Protein AF-A0A067CMA8-F1 (afdb_monomer)

Structure (mmCIF, N/CA/C/O backbone):
data_AF-A0A067CMA8-F1
#
_entry.id   AF-A0A067CMA8-F1
#
loop_
_atom_site.group_PDB
_atom_site.id
_atom_site.type_symbol
_atom_site.label_atom_id
_atom_site.label_alt_id
_atom_site.label_comp_id
_atom_site.label_asym_id
_atom_site.label_entity_id
_atom_site.label_seq_id
_atom_site.pdbx_PDB_ins_code
_atom_site.Cartn_x
_atom_site.Cartn_y
_atom_site.Cartn_z
_atom_site.occupancy
_atom_site.B_iso_or_equiv
_atom_site.auth_seq_id
_atom_site.auth_comp_id
_atom_site.auth_asym_id
_atom_site.auth_atom_id
_atom_site.pdbx_PDB_model_num
ATOM 1 N N . MET A 1 1 ? 31.610 -24.783 44.474 1.00 33.31 1 MET A N 1
ATOM 2 C CA . MET A 1 1 ? 30.615 -25.292 43.504 1.00 33.31 1 MET A CA 1
ATOM 3 C C . MET A 1 1 ? 29.212 -25.112 44.064 1.00 33.31 1 MET A C 1
ATOM 5 O O . MET A 1 1 ? 28.761 -25.966 44.811 1.00 33.31 1 MET A O 1
ATOM 9 N N . LYS A 1 2 ? 28.547 -23.999 43.745 1.00 30.02 2 LYS A N 1
ATOM 10 C CA . LYS A 1 2 ? 27.086 -23.846 43.832 1.00 30.02 2 LYS A CA 1
ATOM 11 C C . LYS A 1 2 ? 26.690 -22.808 42.786 1.00 30.02 2 LYS A C 1
ATOM 13 O O . LYS A 1 2 ? 26.940 -21.627 42.978 1.00 30.02 2 LYS A O 1
ATOM 18 N N . ALA A 1 3 ? 26.152 -23.274 41.671 1.00 28.27 3 ALA A N 1
ATOM 19 C CA . ALA A 1 3 ? 25.528 -22.443 40.656 1.00 28.27 3 ALA A CA 1
ATOM 20 C C . ALA A 1 3 ? 24.311 -23.218 40.167 1.00 28.27 3 ALA A C 1
ATOM 22 O O . ALA A 1 3 ? 24.458 -24.139 39.375 1.00 28.27 3 ALA A O 1
ATOM 23 N N . PHE A 1 4 ? 23.141 -22.906 40.716 1.00 33.81 4 PHE A N 1
ATOM 24 C CA . PHE A 1 4 ? 21.866 -23.256 40.110 1.00 33.81 4 PHE A CA 1
ATOM 25 C C . PHE A 1 4 ? 20.770 -22.332 40.650 1.00 33.81 4 PHE A C 1
ATOM 27 O O . PHE A 1 4 ? 20.582 -22.227 41.859 1.00 33.81 4 PHE A O 1
ATOM 34 N N . VAL A 1 5 ? 20.048 -21.752 39.686 1.00 30.75 5 VAL A N 1
ATOM 35 C CA . VAL A 1 5 ? 18.722 -21.118 39.755 1.00 30.75 5 VAL A CA 1
ATOM 36 C C . VAL A 1 5 ? 18.643 -19.697 40.326 1.00 30.75 5 VAL A C 1
ATOM 38 O O . VAL A 1 5 ? 18.774 -19.484 41.524 1.00 30.75 5 VAL A O 1
ATOM 41 N N . ILE A 1 6 ? 18.358 -18.748 39.425 1.00 27.31 6 ILE A N 1
ATOM 42 C CA . ILE A 1 6 ? 17.172 -17.856 39.345 1.00 27.31 6 ILE A CA 1
ATOM 43 C C . ILE A 1 6 ? 17.295 -17.176 37.957 1.00 27.31 6 ILE A C 1
ATOM 45 O O . ILE A 1 6 ? 18.345 -16.620 37.654 1.00 27.31 6 ILE A O 1
ATOM 49 N N . LEU A 1 7 ? 16.443 -17.532 36.977 1.00 25.92 7 LEU A N 1
ATOM 50 C CA . LEU A 1 7 ? 15.259 -16.762 36.522 1.00 25.92 7 LEU A CA 1
ATOM 51 C C . LEU A 1 7 ? 15.632 -15.320 36.103 1.00 25.92 7 LEU A C 1
ATOM 53 O O . LEU A 1 7 ? 16.308 -14.627 36.843 1.00 25.92 7 LEU A O 1
ATOM 57 N N . SER A 1 8 ? 15.228 -14.748 34.970 1.00 24.36 8 SER A N 1
ATOM 58 C CA . SER A 1 8 ? 14.012 -14.911 34.166 1.00 24.36 8 SER A CA 1
ATOM 59 C C . SER A 1 8 ? 14.073 -13.897 33.006 1.00 24.36 8 SER A C 1
ATOM 61 O O . SER A 1 8 ? 14.742 -12.878 33.140 1.00 24.36 8 SER A O 1
ATOM 63 N N . ALA A 1 9 ? 13.291 -14.144 31.948 1.00 24.83 9 ALA A N 1
ATOM 64 C CA . ALA A 1 9 ? 12.933 -13.213 30.867 1.00 24.83 9 ALA A CA 1
ATOM 65 C C . ALA A 1 9 ? 14.027 -12.883 29.831 1.00 24.83 9 ALA A C 1
ATOM 67 O O . ALA A 1 9 ? 14.774 -11.936 29.995 1.00 24.83 9 ALA A O 1
ATOM 68 N N . ILE A 1 10 ? 14.068 -13.652 28.738 1.00 27.88 10 ILE A N 1
ATOM 69 C CA . ILE A 1 10 ? 13.800 -13.187 27.359 1.00 27.88 10 ILE A CA 1
ATOM 70 C C . ILE A 1 10 ? 13.309 -14.441 26.615 1.00 27.88 10 ILE A C 1
ATOM 72 O O . ILE A 1 10 ? 14.014 -15.087 25.852 1.00 27.88 10 ILE A O 1
ATOM 76 N N . ALA A 1 11 ? 12.085 -14.856 26.926 1.00 27.75 11 ALA A N 1
ATOM 77 C CA . ALA A 1 11 ? 11.213 -15.381 25.891 1.00 27.75 11 ALA A CA 1
ATOM 78 C C . ALA A 1 11 ? 10.379 -14.165 25.491 1.00 27.75 11 ALA A C 1
ATOM 80 O O . ALA A 1 11 ? 9.291 -13.952 26.020 1.00 27.75 11 ALA A O 1
ATOM 81 N N . ALA A 1 12 ? 10.972 -13.275 24.689 1.00 28.36 12 ALA A N 1
ATOM 82 C CA . ALA A 1 12 ? 10.181 -12.276 23.995 1.00 28.36 12 ALA A CA 1
ATOM 83 C C . ALA A 1 12 ? 9.152 -13.073 23.195 1.00 28.36 12 ALA A C 1
ATOM 85 O O . ALA A 1 12 ? 9.530 -13.946 22.408 1.00 28.36 12 ALA A O 1
ATOM 86 N N . LEU A 1 13 ? 7.871 -12.872 23.509 1.00 27.14 13 LEU A N 1
ATOM 87 C CA . LEU A 1 13 ? 6.783 -13.438 22.733 1.00 27.14 13 LEU A CA 1
ATOM 88 C C . LEU A 1 13 ? 7.078 -13.123 21.269 1.00 27.14 13 LEU A C 1
ATOM 90 O O . LEU A 1 13 ? 7.180 -11.958 20.896 1.00 27.14 13 LEU A O 1
ATOM 94 N N . VAL A 1 14 ? 7.259 -14.169 20.466 1.00 32.38 14 VAL A N 1
ATOM 95 C CA . VAL A 1 14 ? 7.313 -14.057 19.014 1.00 32.38 14 VAL A CA 1
ATOM 96 C C . VAL A 1 14 ? 5.919 -13.601 18.601 1.00 32.38 14 VAL A C 1
ATOM 98 O O . VAL A 1 14 ? 5.002 -14.408 18.489 1.00 32.38 14 VAL A O 1
ATOM 101 N N . ALA A 1 15 ? 5.732 -12.289 18.509 1.00 33.88 15 ALA A N 1
ATOM 102 C CA . ALA A 1 15 ? 4.521 -11.688 17.994 1.00 33.88 15 ALA A CA 1
ATOM 103 C C . ALA A 1 15 ? 4.477 -12.017 16.495 1.00 33.88 15 ALA A C 1
ATOM 105 O O . ALA A 1 15 ? 5.186 -11.395 15.701 1.00 33.88 15 ALA A O 1
ATOM 106 N N . SER A 1 16 ? 3.720 -13.055 16.119 1.00 38.22 16 SER A N 1
ATOM 107 C CA . SER A 1 16 ? 3.537 -13.415 14.709 1.00 38.22 16 SER A CA 1
ATOM 108 C C . SER A 1 16 ? 2.932 -12.220 13.978 1.00 38.22 16 SER A C 1
ATOM 110 O O . SER A 1 16 ? 2.130 -11.461 14.532 1.00 38.22 16 SER A O 1
ATOM 112 N N . SER A 1 17 ? 3.408 -11.961 12.773 1.00 45.31 17 SER A N 1
ATOM 113 C CA . SER A 1 17 ? 3.086 -10.734 12.048 1.00 45.31 17 SER A CA 1
ATOM 114 C C . SER A 1 17 ? 3.013 -11.084 10.582 1.00 45.31 17 SER A C 1
ATOM 116 O O . SER A 1 17 ? 4.042 -11.093 9.929 1.00 45.31 17 SER A O 1
ATOM 118 N N . ASP A 1 18 ? 1.822 -11.387 10.085 1.00 44.53 18 ASP A N 1
ATOM 119 C CA . ASP A 1 18 ? 1.591 -11.962 8.765 1.00 44.53 18 ASP A CA 1
ATOM 120 C C . ASP A 1 18 ? 1.595 -10.893 7.645 1.00 44.53 18 ASP A C 1
ATOM 122 O O . ASP A 1 18 ? 0.773 -9.977 7.614 1.00 44.53 18 ASP A O 1
ATOM 126 N N . VAL A 1 19 ? 2.489 -11.009 6.662 1.00 41.72 19 VAL A N 1
ATOM 127 C CA . VAL A 1 19 ? 2.570 -10.118 5.482 1.00 41.72 19 VAL A CA 1
ATOM 128 C C . VAL A 1 19 ? 2.173 -10.844 4.229 1.00 41.72 19 VAL A C 1
ATOM 130 O O . VAL A 1 19 ? 2.943 -11.683 3.806 1.00 41.72 19 VAL A O 1
ATOM 133 N N . VAL A 1 20 ? 1.070 -10.470 3.591 1.00 41.50 20 VAL A N 1
ATOM 134 C CA . VAL A 1 20 ? 0.564 -11.014 2.327 1.00 41.50 20 VAL A CA 1
ATOM 135 C C . VAL A 1 20 ? 1.007 -10.161 1.125 1.00 41.50 20 VAL A C 1
ATOM 137 O O . VAL A 1 20 ? 0.503 -9.061 0.921 1.00 41.50 20 VAL A O 1
ATOM 140 N N . VAL A 1 21 ? 1.900 -10.671 0.273 1.00 44.28 21 VAL A N 1
ATOM 141 C CA . VAL A 1 21 ? 2.299 -10.021 -1.001 1.00 44.28 21 VAL A CA 1
ATOM 142 C C . VAL A 1 21 ? 1.490 -10.591 -2.172 1.00 44.28 21 VAL A C 1
ATOM 144 O O . VAL A 1 21 ? 1.535 -11.800 -2.341 1.00 44.28 21 VAL A O 1
ATOM 147 N N . LYS A 1 22 ? 0.801 -9.757 -2.968 1.00 43.59 22 LYS A N 1
ATOM 148 C CA . LYS A 1 22 ? -0.169 -10.052 -4.051 1.00 43.59 22 LYS A CA 1
ATOM 149 C C . LYS A 1 22 ? 0.254 -9.457 -5.424 1.00 43.59 22 LYS A C 1
ATOM 151 O O . LYS A 1 22 ? 0.579 -8.278 -5.492 1.00 43.59 22 LYS A O 1
ATOM 156 N N . TYR A 1 23 ? 0.194 -10.208 -6.538 1.00 44.78 23 TYR A N 1
ATOM 157 C CA . TYR A 1 23 ? 0.526 -9.726 -7.914 1.00 44.78 23 TYR A CA 1
ATOM 158 C C . TYR A 1 23 ? -0.520 -10.086 -8.974 1.00 44.78 23 TYR A C 1
ATOM 160 O O . TYR A 1 23 ? -1.068 -11.172 -8.914 1.00 44.78 23 TYR A O 1
ATOM 168 N N . SER A 1 24 ? -0.819 -9.240 -9.969 1.00 40.69 24 SER A N 1
ATOM 169 C CA . SER A 1 24 ? -1.991 -9.456 -10.851 1.00 40.69 24 SER A CA 1
ATOM 170 C C . SER A 1 24 ? -1.763 -10.171 -12.196 1.00 40.69 24 SER A C 1
ATOM 172 O O . SER A 1 24 ? -2.755 -10.465 -12.860 1.00 40.69 24 SER A O 1
ATOM 174 N N . ALA A 1 25 ? -0.532 -10.448 -12.647 1.00 42.31 25 ALA A N 1
ATOM 175 C CA . ALA A 1 25 ? -0.312 -10.842 -14.051 1.00 42.31 25 ALA A CA 1
ATOM 176 C C . ALA A 1 25 ? -0.070 -12.356 -14.280 1.00 42.31 25 ALA A C 1
ATOM 178 O O . ALA A 1 25 ? 0.717 -12.963 -13.554 1.00 42.31 25 ALA A O 1
ATOM 179 N N . PRO A 1 26 ? -0.633 -12.954 -15.354 1.00 39.91 26 PRO A N 1
ATOM 180 C CA . PRO A 1 26 ? -0.461 -14.374 -15.700 1.00 39.91 26 PRO A CA 1
ATOM 181 C C . PRO A 1 26 ? 0.943 -14.749 -16.215 1.00 39.91 26 PRO A C 1
ATOM 183 O O . PRO A 1 26 ? 1.275 -15.933 -16.239 1.00 39.91 26 PRO A O 1
ATOM 186 N N . ASN A 1 27 ? 1.760 -13.758 -16.599 1.00 38.41 27 ASN A N 1
ATOM 187 C CA . ASN A 1 27 ? 3.091 -13.940 -17.205 1.00 38.41 27 ASN A CA 1
ATOM 188 C C . ASN A 1 27 ? 4.255 -13.584 -16.262 1.00 38.41 27 ASN A C 1
ATOM 190 O O . ASN A 1 27 ? 5.414 -13.632 -16.670 1.00 38.41 27 ASN A O 1
ATOM 194 N N . LEU A 1 28 ? 3.964 -13.188 -15.020 1.00 40.47 28 LEU A N 1
ATOM 195 C CA . LEU A 1 28 ? 4.982 -13.007 -13.988 1.00 40.47 28 LEU A CA 1
ATOM 196 C C . LEU A 1 28 ? 5.361 -14.383 -13.424 1.00 40.47 28 LEU A C 1
ATOM 198 O O . LEU A 1 28 ? 4.503 -15.256 -13.290 1.00 40.47 28 LEU A O 1
ATOM 202 N N . VAL A 1 29 ? 6.653 -14.585 -13.143 1.00 33.84 29 VAL A N 1
ATOM 203 C CA . VAL A 1 29 ? 7.207 -15.841 -12.615 1.00 33.84 29 VAL A CA 1
ATOM 204 C C . VAL A 1 29 ? 6.333 -16.322 -11.456 1.00 33.84 29 VAL A C 1
ATOM 206 O O . VAL A 1 29 ? 6.256 -15.667 -10.417 1.00 33.84 29 VAL A O 1
ATOM 209 N N . LYS A 1 30 ? 5.654 -17.460 -11.644 1.00 35.12 30 LYS A N 1
ATOM 210 C CA . LYS A 1 30 ? 4.859 -18.111 -10.600 1.00 35.12 30 LYS A CA 1
ATOM 211 C C . LYS A 1 30 ? 5.821 -18.626 -9.532 1.00 35.12 30 LYS A C 1
ATOM 213 O O . LYS A 1 30 ? 6.335 -19.736 -9.636 1.00 35.12 30 LYS A O 1
ATOM 218 N N . GLY A 1 31 ? 6.118 -17.794 -8.539 1.00 35.84 31 GLY A N 1
ATOM 219 C CA . GLY A 1 31 ? 6.809 -18.237 -7.336 1.00 35.84 31 GLY A CA 1
ATOM 220 C C . GLY A 1 31 ? 5.949 -19.276 -6.620 1.00 35.84 31 GLY A C 1
ATOM 221 O O . GLY A 1 31 ? 4.739 -19.094 -6.494 1.00 35.84 31 GLY A O 1
ATOM 222 N N . ALA A 1 32 ? 6.550 -20.375 -6.170 1.00 31.06 32 ALA A N 1
ATOM 223 C CA . ALA A 1 32 ? 5.838 -21.349 -5.353 1.00 31.06 32 ALA A CA 1
ATOM 224 C C . ALA A 1 32 ? 5.444 -20.710 -4.007 1.00 31.06 32 ALA A C 1
ATOM 226 O O . ALA A 1 32 ? 6.286 -20.097 -3.343 1.00 31.06 32 ALA A O 1
ATOM 227 N N . GLU A 1 33 ? 4.174 -20.853 -3.602 1.00 37.25 33 GLU A N 1
ATOM 228 C CA . GLU A 1 33 ? 3.736 -20.528 -2.240 1.00 37.25 33 GLU A CA 1
ATOM 229 C C . GLU A 1 33 ? 4.568 -21.373 -1.259 1.00 37.25 33 GLU A C 1
ATOM 231 O O . GLU A 1 33 ? 4.540 -22.602 -1.292 1.00 37.25 33 GLU A O 1
ATOM 236 N N . GLY A 1 34 ? 5.335 -20.719 -0.387 1.00 36.91 34 GLY A N 1
ATOM 237 C CA . GLY A 1 34 ? 6.126 -21.383 0.643 1.00 36.91 34 GLY A CA 1
ATOM 238 C C . GLY A 1 34 ? 6.056 -20.604 1.948 1.00 36.91 34 GLY A C 1
ATOM 239 O O . GLY A 1 34 ? 6.346 -19.406 1.972 1.00 36.91 34 GLY A O 1
ATOM 240 N N . ARG A 1 35 ? 5.704 -21.288 3.044 1.00 39.09 35 ARG A N 1
ATOM 241 C CA . ARG A 1 35 ? 5.915 -20.787 4.410 1.00 39.09 35 ARG A CA 1
ATOM 242 C C . ARG A 1 35 ? 7.423 -20.739 4.663 1.00 39.09 35 ARG A C 1
ATOM 244 O O . ARG A 1 35 ? 8.014 -21.742 5.049 1.00 39.09 35 ARG A O 1
ATOM 251 N N . SER A 1 36 ? 8.068 -19.604 4.402 1.00 42.59 36 SER A N 1
ATOM 252 C CA . SER A 1 36 ? 9.459 -19.389 4.821 1.00 42.59 36 SER A CA 1
ATOM 253 C C . SER A 1 36 ? 9.465 -18.553 6.097 1.00 42.59 36 SER A C 1
ATOM 255 O O . SER A 1 36 ? 9.170 -17.363 6.036 1.00 42.59 36 SER A O 1
ATOM 257 N N . GLY A 1 37 ? 9.838 -19.143 7.232 1.00 41.22 37 GLY A N 1
ATOM 258 C CA . GLY A 1 37 ? 9.902 -18.453 8.530 1.00 41.22 37 GLY A CA 1
ATOM 259 C C . GLY A 1 37 ? 11.078 -17.478 8.702 1.00 41.22 37 GLY A C 1
ATOM 260 O O . GLY A 1 37 ? 11.543 -17.302 9.821 1.00 41.22 37 GLY A O 1
ATOM 261 N N . LYS A 1 38 ? 11.631 -16.916 7.615 1.00 42.19 38 LYS A N 1
ATOM 262 C CA . LYS A 1 38 ? 12.841 -16.066 7.632 1.00 42.19 38 LYS A CA 1
ATOM 263 C C . LYS A 1 38 ? 12.855 -14.993 6.530 1.00 42.19 38 LYS A C 1
ATOM 265 O O . LYS A 1 38 ? 13.844 -14.862 5.818 1.00 42.19 38 LYS A O 1
ATOM 270 N N . ALA A 1 39 ? 11.761 -14.264 6.320 1.00 42.19 39 ALA A N 1
ATOM 271 C CA . ALA A 1 39 ? 11.762 -13.133 5.387 1.00 42.19 39 ALA A CA 1
ATOM 272 C C . ALA A 1 39 ? 11.664 -11.813 6.164 1.00 42.19 39 ALA A C 1
ATOM 274 O O . ALA A 1 39 ? 10.699 -11.586 6.881 1.00 42.19 39 ALA A O 1
ATOM 275 N N . ASP A 1 40 ? 12.685 -10.970 6.026 1.00 45.53 40 ASP A N 1
ATOM 276 C CA . ASP A 1 40 ? 12.796 -9.655 6.668 1.00 45.53 40 ASP A CA 1
ATOM 277 C C . ASP A 1 40 ? 12.219 -8.560 5.737 1.00 45.53 40 ASP A C 1
ATOM 279 O O . ASP A 1 40 ? 12.372 -8.661 4.511 1.00 45.53 40 ASP A O 1
ATOM 283 N N . VAL A 1 41 ? 11.598 -7.498 6.283 1.00 46.78 41 VAL A N 1
ATOM 284 C CA . VAL A 1 41 ? 11.188 -6.273 5.542 1.00 46.78 41 VAL A CA 1
ATOM 285 C C . VAL A 1 41 ? 12.355 -5.721 4.751 1.00 46.78 41 VAL A C 1
ATOM 287 O O . VAL A 1 41 ? 12.162 -5.234 3.642 1.00 46.78 41 VAL A O 1
ATOM 290 N N . LEU A 1 42 ? 13.574 -5.853 5.275 1.00 47.25 42 LEU A N 1
ATOM 291 C CA . LEU A 1 42 ? 14.800 -5.468 4.585 1.00 47.25 42 LEU A CA 1
ATOM 292 C C . LEU A 1 42 ? 14.969 -6.160 3.225 1.00 47.25 42 LEU A C 1
ATOM 294 O O . LEU A 1 42 ? 15.424 -5.520 2.279 1.00 47.25 42 LEU A O 1
ATOM 298 N N . SER A 1 43 ? 14.546 -7.422 3.082 1.00 48.78 43 SER A N 1
ATOM 299 C CA . SER A 1 43 ? 14.592 -8.119 1.786 1.00 48.78 43 SER A CA 1
ATOM 300 C C . SER A 1 43 ? 13.601 -7.526 0.781 1.00 48.78 43 SER A C 1
ATOM 302 O O . SER A 1 43 ? 13.894 -7.439 -0.407 1.00 48.78 43 SER A O 1
ATOM 304 N N . LEU A 1 44 ? 12.456 -7.044 1.265 1.00 51.62 44 LEU A N 1
ATOM 305 C CA . LEU A 1 44 ? 11.378 -6.472 0.463 1.00 51.62 44 LEU A CA 1
ATOM 306 C C . LEU A 1 44 ? 11.681 -5.015 0.082 1.00 51.62 44 LEU A C 1
ATOM 308 O O . LEU A 1 44 ? 11.450 -4.607 -1.054 1.00 51.62 44 LEU A O 1
ATOM 312 N N . THR A 1 45 ? 12.302 -4.272 1.000 1.00 49.12 45 THR A N 1
ATOM 313 C CA . THR A 1 45 ? 12.901 -2.950 0.787 1.00 49.12 45 THR A CA 1
ATOM 314 C C . THR A 1 45 ? 14.008 -3.005 -0.254 1.00 49.12 45 THR A C 1
ATOM 316 O O . THR A 1 45 ? 13.959 -2.254 -1.226 1.00 49.12 45 THR A O 1
ATOM 319 N N . ARG A 1 46 ? 14.971 -3.926 -0.106 1.00 52.03 46 ARG A N 1
ATOM 320 C CA . ARG A 1 46 ? 16.027 -4.148 -1.102 1.00 52.03 46 ARG A CA 1
ATOM 321 C C . ARG A 1 46 ? 15.418 -4.494 -2.455 1.00 52.03 46 ARG A C 1
ATOM 323 O O . ARG A 1 46 ? 15.787 -3.886 -3.450 1.00 52.03 46 ARG A O 1
ATOM 330 N N . HIS A 1 47 ? 14.425 -5.380 -2.482 1.00 55.50 47 HIS A N 1
ATOM 331 C CA . HIS A 1 47 ? 13.771 -5.776 -3.722 1.00 55.50 47 HIS A CA 1
ATOM 332 C C . HIS A 1 47 ? 13.052 -4.610 -4.418 1.00 55.50 47 HIS A C 1
ATOM 334 O O . HIS A 1 47 ? 13.137 -4.447 -5.637 1.00 55.50 47 HIS A O 1
ATOM 340 N N . ALA A 1 48 ? 12.385 -3.754 -3.645 1.00 52.91 48 ALA A N 1
ATOM 341 C CA . ALA A 1 48 ? 11.731 -2.560 -4.154 1.00 52.91 48 ALA A CA 1
ATOM 342 C C . ALA A 1 48 ? 12.735 -1.497 -4.640 1.00 52.91 48 ALA A C 1
ATOM 344 O O . ALA A 1 48 ? 12.514 -0.878 -5.680 1.00 52.91 48 ALA A O 1
ATOM 345 N N . MET A 1 49 ? 13.864 -1.329 -3.943 1.00 50.19 49 MET A N 1
ATOM 346 C CA . MET A 1 49 ? 14.952 -0.426 -4.340 1.00 50.19 49 MET A CA 1
ATOM 347 C C . MET A 1 49 ? 15.695 -0.913 -5.595 1.00 50.19 49 MET A C 1
ATOM 349 O O . MET A 1 49 ? 15.902 -0.111 -6.507 1.00 50.19 49 MET A O 1
ATOM 353 N N . GLU A 1 50 ? 16.012 -2.211 -5.686 1.00 50.31 50 GLU A N 1
ATOM 354 C CA . GLU A 1 50 ? 16.600 -2.861 -6.871 1.00 50.31 50 GLU A CA 1
ATOM 355 C C . GLU A 1 50 ? 15.686 -2.681 -8.093 1.00 50.31 50 GLU A C 1
ATOM 357 O O . GLU A 1 50 ? 16.122 -2.235 -9.152 1.00 50.31 50 GLU A O 1
ATOM 362 N N . SER A 1 51 ? 14.384 -2.914 -7.920 1.00 45.69 51 SER A N 1
ATOM 363 C CA . SER A 1 51 ? 13.377 -2.750 -8.978 1.00 45.69 51 SER A CA 1
ATOM 364 C C . SER A 1 51 ? 13.142 -1.288 -9.388 1.00 45.69 51 SER A C 1
ATOM 366 O O . SER A 1 51 ? 12.696 -0.981 -10.495 1.00 45.69 51 SER A O 1
ATOM 368 N N . LEU A 1 52 ? 13.416 -0.337 -8.492 1.00 42.78 52 LEU A N 1
ATOM 369 C CA . LEU A 1 52 ? 13.369 1.087 -8.807 1.00 42.78 52 LEU A CA 1
ATOM 370 C C . LEU A 1 52 ? 14.684 1.605 -9.402 1.00 42.78 52 LEU A C 1
ATOM 372 O O . LEU A 1 52 ? 14.700 2.759 -9.836 1.00 42.78 52 LEU A O 1
ATOM 376 N N . ALA A 1 53 ? 15.722 0.769 -9.517 1.00 42.06 53 ALA A N 1
ATOM 377 C CA . ALA A 1 53 ? 17.080 1.161 -9.898 1.00 42.06 53 ALA A CA 1
ATOM 378 C C . ALA A 1 53 ? 17.640 2.292 -9.010 1.00 42.06 53 ALA A C 1
ATOM 380 O O . ALA A 1 53 ? 18.366 3.169 -9.481 1.00 42.06 53 ALA A O 1
ATOM 381 N N . LEU A 1 54 ? 17.258 2.305 -7.729 1.00 40.41 54 LEU A N 1
ATOM 382 C CA . LEU A 1 54 ? 17.812 3.230 -6.744 1.00 40.41 54 LEU A CA 1
ATOM 383 C C . LEU A 1 54 ? 19.172 2.696 -6.266 1.00 40.41 54 LEU A C 1
ATOM 385 O O . LEU A 1 54 ? 19.324 1.480 -6.151 1.00 40.41 54 LEU A O 1
ATOM 389 N N . PRO A 1 55 ? 20.165 3.565 -5.993 1.00 36.81 55 PRO A N 1
ATOM 390 C CA . PRO A 1 55 ? 21.479 3.121 -5.537 1.00 36.81 55 PRO A CA 1
ATOM 391 C C . PRO A 1 55 ? 21.342 2.285 -4.258 1.00 36.81 55 PRO A C 1
ATOM 393 O O . PRO A 1 55 ? 20.747 2.734 -3.276 1.00 36.81 55 PRO A O 1
ATOM 396 N N . GLU A 1 56 ? 21.863 1.055 -4.300 1.00 40.91 56 GLU A N 1
ATOM 397 C CA . GLU A 1 56 ? 21.786 0.090 -3.204 1.00 40.91 56 GLU A CA 1
ATOM 398 C C . GLU A 1 56 ? 22.449 0.657 -1.942 1.00 40.91 56 GLU A C 1
ATOM 400 O O . GLU A 1 56 ? 23.666 0.832 -1.875 1.00 40.91 56 GLU A O 1
ATOM 405 N N . ALA A 1 57 ? 21.655 0.896 -0.900 1.00 38.38 57 ALA A N 1
ATOM 406 C CA . ALA A 1 57 ? 22.193 0.933 0.449 1.00 38.38 57 ALA A CA 1
ATOM 407 C C . ALA A 1 57 ? 22.507 -0.519 0.846 1.00 38.38 57 ALA A C 1
ATOM 409 O O . ALA A 1 57 ? 21.608 -1.349 0.968 1.00 38.38 57 ALA A O 1
ATOM 410 N N . VAL A 1 58 ? 23.797 -0.836 0.969 1.00 36.69 58 VAL A N 1
ATOM 411 C CA . VAL A 1 58 ? 24.328 -2.187 1.197 1.00 36.69 58 VAL A CA 1
ATOM 412 C C . VAL A 1 58 ? 23.810 -2.756 2.523 1.00 36.69 58 VAL A C 1
ATOM 414 O O . VAL A 1 58 ? 24.352 -2.465 3.588 1.00 36.69 58 VAL A O 1
ATOM 417 N N . VAL A 1 59 ? 22.773 -3.592 2.456 1.00 37.00 59 VAL A N 1
ATOM 418 C CA . VAL A 1 59 ? 22.349 -4.468 3.556 1.00 37.00 59 VAL A CA 1
ATOM 419 C C . VAL A 1 59 ? 22.429 -5.920 3.065 1.00 37.00 59 VAL A C 1
ATOM 421 O O . VAL A 1 59 ? 21.839 -6.237 2.024 1.00 37.00 59 VAL A O 1
ATOM 424 N N . PRO A 1 60 ? 23.182 -6.801 3.751 1.00 31.88 60 PRO A N 1
ATOM 425 C CA . PRO A 1 60 ? 23.298 -8.204 3.376 1.00 31.88 60 PRO A CA 1
ATOM 426 C C . PRO A 1 60 ? 22.064 -8.977 3.861 1.00 31.88 60 PRO A C 1
ATOM 428 O O . PRO A 1 60 ? 21.848 -9.107 5.063 1.00 31.88 60 PRO A O 1
ATOM 431 N N . VAL A 1 61 ? 21.261 -9.501 2.932 1.00 41.66 61 VAL A N 1
ATOM 432 C CA . VAL A 1 61 ? 20.151 -10.429 3.218 1.00 41.66 61 VAL A CA 1
ATOM 433 C C . VAL A 1 61 ? 20.152 -11.535 2.159 1.00 41.66 61 VAL A C 1
ATOM 435 O O . VAL A 1 61 ? 20.500 -11.278 1.006 1.00 41.66 61 VAL A O 1
ATOM 438 N N . GLU A 1 62 ? 19.805 -12.767 2.549 1.00 38.00 62 GLU A N 1
ATOM 439 C CA . GLU A 1 62 ? 19.727 -13.926 1.648 1.00 38.00 62 GLU A CA 1
ATOM 440 C C . GLU A 1 62 ? 18.801 -13.642 0.445 1.00 38.00 62 GLU A C 1
ATOM 442 O O . GLU A 1 62 ? 17.687 -13.141 0.629 1.00 38.00 62 GLU A O 1
ATOM 447 N N . PRO A 1 63 ? 19.227 -13.956 -0.793 1.00 34.81 63 PRO A N 1
ATOM 448 C CA . PRO A 1 63 ? 18.443 -13.677 -1.988 1.00 34.81 63 PRO A CA 1
ATOM 449 C C . PRO A 1 63 ? 17.179 -14.545 -2.013 1.00 34.81 63 PRO A C 1
ATOM 451 O O . PRO A 1 63 ? 17.241 -15.772 -2.101 1.00 34.81 63 PRO A O 1
ATOM 454 N N . LEU A 1 64 ? 16.008 -13.907 -1.976 1.00 40.41 64 LEU A N 1
ATOM 455 C CA . LEU A 1 64 ? 14.747 -14.571 -2.298 1.00 40.41 64 LEU A CA 1
ATOM 456 C C . LEU A 1 64 ? 14.796 -15.000 -3.773 1.00 40.41 64 LEU A C 1
ATOM 458 O O . LEU A 1 64 ? 14.956 -14.167 -4.661 1.00 40.41 64 LEU A O 1
ATOM 462 N N . ALA A 1 65 ? 14.627 -16.298 -4.040 1.00 32.06 65 ALA A N 1
ATOM 463 C CA . ALA A 1 65 ? 14.743 -16.925 -5.366 1.00 32.06 65 ALA A CA 1
ATOM 464 C C . ALA A 1 65 ? 13.715 -16.451 -6.425 1.00 32.06 65 ALA A C 1
ATOM 466 O O . ALA A 1 65 ? 13.651 -17.002 -7.520 1.00 32.06 65 ALA A O 1
ATOM 467 N N . VAL A 1 66 ? 12.907 -15.435 -6.119 1.00 36.91 66 VAL A N 1
ATOM 468 C CA . VAL A 1 66 ? 11.924 -14.829 -7.024 1.00 36.91 66 VAL A CA 1
ATOM 469 C C . VAL A 1 66 ? 12.169 -13.319 -7.031 1.00 36.91 66 VAL A C 1
ATOM 471 O O . VAL A 1 66 ? 11.370 -12.541 -6.525 1.00 36.91 66 VAL A O 1
ATOM 474 N N . SER A 1 67 ? 13.335 -12.916 -7.539 1.00 39.81 67 SER A N 1
ATOM 475 C CA . SER A 1 67 ? 13.682 -11.513 -7.764 1.00 39.81 67 SER A CA 1
ATOM 476 C C . SER A 1 67 ? 13.370 -11.155 -9.217 1.00 39.81 67 SER A C 1
ATOM 478 O O . SER A 1 67 ? 14.136 -11.475 -10.124 1.00 39.81 67 SER A O 1
ATOM 480 N N . ALA A 1 68 ? 12.208 -10.549 -9.454 1.00 39.62 68 ALA A N 1
ATOM 481 C CA . ALA A 1 68 ? 11.841 -10.010 -10.757 1.00 39.62 68 ALA A CA 1
ATOM 482 C C . ALA A 1 68 ? 11.329 -8.577 -10.584 1.00 39.62 68 ALA A C 1
ATOM 484 O O . ALA A 1 68 ? 10.238 -8.379 -10.068 1.00 39.62 68 ALA A O 1
ATOM 485 N N . ASP A 1 69 ? 12.156 -7.621 -11.012 1.00 49.31 69 ASP A N 1
ATOM 486 C CA . ASP A 1 69 ? 11.904 -6.208 -11.335 1.00 49.31 69 ASP A CA 1
ATOM 487 C C . ASP A 1 69 ? 10.453 -5.701 -11.143 1.00 49.31 69 ASP A C 1
ATOM 489 O O . ASP A 1 69 ? 9.692 -5.462 -12.088 1.00 49.31 69 ASP A O 1
ATOM 493 N N . LEU A 1 70 ? 10.054 -5.562 -9.878 1.00 52.09 70 LEU A N 1
ATOM 494 C CA . LEU A 1 70 ? 8.672 -5.367 -9.458 1.00 52.09 70 LEU A CA 1
ATOM 495 C C . LEU A 1 70 ? 8.106 -4.058 -10.011 1.00 52.09 70 LEU A C 1
ATOM 497 O O . LEU A 1 70 ? 7.047 -4.029 -10.626 1.00 52.09 70 LEU A O 1
ATOM 501 N N . PHE A 1 71 ? 8.864 -2.977 -9.850 1.00 55.16 71 PHE A N 1
ATOM 502 C CA . PHE A 1 71 ? 8.447 -1.613 -10.163 1.00 55.16 71 PHE A CA 1
ATOM 503 C C . PHE A 1 71 ? 8.635 -1.226 -11.631 1.00 55.16 71 PHE A C 1
ATOM 505 O O . PHE A 1 71 ? 7.966 -0.302 -12.100 1.00 55.16 71 PHE A O 1
ATOM 512 N N . LYS A 1 72 ? 9.503 -1.907 -12.389 1.00 62.53 72 LYS A N 1
ATOM 513 C CA . LYS A 1 72 ? 9.587 -1.683 -13.841 1.00 62.53 72 LYS A CA 1
ATOM 514 C C . LYS A 1 72 ? 8.415 -2.310 -14.584 1.00 62.53 72 LYS A C 1
ATOM 516 O O . LYS A 1 72 ? 8.060 -1.832 -15.660 1.00 62.53 72 LYS A O 1
ATOM 521 N N . HIS A 1 73 ? 7.804 -3.351 -14.019 1.00 68.06 73 HIS A N 1
ATOM 522 C CA . HIS A 1 73 ? 6.713 -4.077 -14.667 1.00 68.06 73 HIS A CA 1
ATOM 523 C C . HIS A 1 73 ? 5.328 -3.795 -14.074 1.00 68.06 73 HIS A C 1
ATOM 525 O O . HIS A 1 73 ? 4.336 -4.013 -14.775 1.00 68.06 73 HIS A O 1
ATOM 531 N N . THR A 1 74 ? 5.221 -3.264 -12.849 1.00 76.06 74 THR A N 1
ATOM 532 C CA . THR A 1 74 ? 3.938 -2.824 -12.278 1.00 76.06 74 THR A CA 1
ATOM 533 C C . THR A 1 74 ? 3.614 -1.376 -12.639 1.00 76.06 74 THR A C 1
ATOM 535 O O . THR A 1 74 ? 4.418 -0.468 -12.429 1.00 76.06 74 THR A O 1
ATOM 538 N N . ALA A 1 75 ? 2.399 -1.151 -13.132 1.00 87.06 75 ALA A N 1
ATOM 539 C CA . ALA A 1 75 ? 1.848 0.181 -13.356 1.00 87.06 75 ALA A CA 1
ATOM 540 C C . ALA A 1 75 ? 1.182 0.747 -12.087 1.00 87.06 75 ALA A C 1
ATOM 542 O O . ALA A 1 75 ? 1.177 1.955 -11.887 1.00 87.06 75 ALA A O 1
ATOM 543 N N . GLY A 1 76 ? 0.669 -0.110 -11.201 1.00 89.31 76 GLY A N 1
ATOM 544 C CA . GLY A 1 76 ? 0.123 0.296 -9.906 1.00 89.31 76 GLY A CA 1
ATOM 545 C C . GLY A 1 76 ? 0.688 -0.558 -8.781 1.00 89.31 76 GLY A C 1
ATOM 546 O O . GLY A 1 76 ? 0.730 -1.781 -8.905 1.00 89.31 76 GLY A O 1
ATOM 547 N N . TYR A 1 77 ? 1.109 0.071 -7.689 1.00 88.69 77 TYR A N 1
ATOM 548 C CA . TYR A 1 77 ? 1.552 -0.609 -6.480 1.00 88.69 77 TYR A CA 1
ATOM 549 C C . TYR A 1 77 ? 0.731 -0.151 -5.278 1.00 88.69 77 TYR A C 1
ATOM 551 O O . TYR A 1 77 ? 0.581 1.044 -5.031 1.00 88.69 77 TYR A O 1
ATOM 559 N N . GLY A 1 78 ? 0.192 -1.113 -4.542 1.00 89.69 78 GLY A N 1
ATOM 560 C CA . GLY A 1 78 ? -0.590 -0.906 -3.336 1.00 89.69 78 GLY A CA 1
ATOM 561 C C . GLY A 1 78 ? 0.141 -1.406 -2.098 1.00 89.69 78 GLY A C 1
ATOM 562 O O . GLY A 1 78 ? 0.753 -2.471 -2.123 1.00 89.69 78 GLY A O 1
ATOM 563 N N . PHE A 1 79 ? 0.022 -0.683 -0.997 1.00 87.38 79 PHE A N 1
ATOM 564 C CA . PHE A 1 79 ? 0.558 -1.069 0.295 1.00 87.38 79 PHE A CA 1
ATOM 565 C C . PHE A 1 79 ? -0.494 -0.789 1.365 1.00 87.38 79 PHE A C 1
ATOM 567 O O . PHE A 1 79 ? -0.922 0.353 1.524 1.00 87.38 79 PHE A O 1
ATOM 574 N N . VAL A 1 80 ? -0.942 -1.818 2.077 1.00 88.56 80 VAL A N 1
ATOM 575 C CA . VAL A 1 80 ? -1.907 -1.672 3.167 1.00 88.56 80 VAL A CA 1
ATOM 576 C C . VAL A 1 80 ? -1.315 -2.240 4.441 1.00 88.56 80 VAL A C 1
ATOM 578 O O . VAL A 1 80 ? -0.939 -3.405 4.468 1.00 88.56 80 VAL A O 1
ATOM 581 N N . VAL A 1 81 ? -1.243 -1.434 5.492 1.00 87.94 81 VAL A N 1
ATOM 582 C CA . VAL A 1 81 ? -0.782 -1.865 6.817 1.00 87.94 81 VAL A CA 1
ATOM 583 C C . VAL A 1 81 ? -1.966 -1.882 7.763 1.00 87.94 81 VAL A C 1
ATOM 585 O O . VAL A 1 81 ? -2.686 -0.894 7.862 1.00 87.94 81 VAL A O 1
ATOM 588 N N . VAL A 1 82 ? -2.171 -2.998 8.450 1.00 87.81 82 VAL A N 1
ATOM 589 C CA . VAL A 1 82 ? -3.218 -3.171 9.455 1.00 87.81 82 VAL A CA 1
ATOM 590 C C . VAL A 1 82 ? -2.552 -3.571 10.762 1.00 87.81 82 VAL A C 1
ATOM 592 O O . VAL A 1 82 ? -1.986 -4.655 10.872 1.00 87.81 82 VAL A O 1
ATOM 595 N N . GLU A 1 83 ? -2.612 -2.694 11.753 1.00 87.00 83 GLU A N 1
ATOM 596 C CA . GLU A 1 83 ? -2.022 -2.901 13.074 1.00 87.00 83 GLU A CA 1
ATOM 597 C C . GLU A 1 83 ? -3.042 -3.439 14.086 1.00 87.00 83 GLU A C 1
ATOM 599 O O . GLU A 1 83 ? -4.219 -3.080 14.071 1.00 87.00 83 GLU A O 1
ATOM 604 N N . GLY A 1 84 ? -2.590 -4.298 15.002 1.00 80.00 84 GLY A N 1
ATOM 605 C CA . GLY A 1 84 ? -3.423 -4.857 16.072 1.00 80.00 84 GLY A CA 1
ATOM 606 C C . GLY A 1 84 ? -4.501 -5.837 15.592 1.00 80.00 84 GLY A C 1
ATOM 607 O O . GLY A 1 84 ? -5.481 -6.062 16.300 1.00 80.00 84 GLY A O 1
ATOM 608 N N . ALA A 1 85 ? -4.360 -6.417 14.395 1.00 75.38 85 ALA A N 1
ATOM 609 C CA . ALA A 1 85 ? -5.369 -7.319 13.832 1.00 75.38 85 ALA A CA 1
ATOM 610 C C . ALA A 1 85 ? -5.384 -8.711 14.506 1.00 75.38 85 ALA A C 1
ATOM 612 O O . ALA A 1 85 ? -6.415 -9.389 14.488 1.00 75.38 85 ALA A O 1
ATOM 613 N N . GLY A 1 86 ? -4.278 -9.102 15.153 1.00 67.81 86 GLY A N 1
ATOM 614 C CA . GLY A 1 86 ? -4.100 -10.404 15.806 1.00 67.81 86 GLY A CA 1
ATOM 615 C C . GLY A 1 86 ? -4.155 -11.596 14.840 1.00 67.81 86 GLY A C 1
ATOM 616 O O . GLY A 1 86 ? -4.313 -11.435 13.629 1.00 67.81 86 GLY A O 1
ATOM 617 N N . GLU A 1 87 ? -4.044 -12.811 15.381 1.00 65.31 87 GLU A N 1
ATOM 618 C CA . GLU A 1 87 ? -4.266 -14.039 14.609 1.00 65.31 87 GLU A CA 1
ATOM 619 C C . GLU A 1 87 ? -5.739 -14.110 14.159 1.00 65.31 87 GLU A C 1
ATOM 621 O O . GLU A 1 87 ? -6.651 -13.889 14.956 1.00 65.31 87 GLU A O 1
ATOM 626 N N . GLY A 1 88 ? -5.985 -14.386 12.873 1.00 63.47 88 GLY A N 1
ATOM 627 C CA . GLY A 1 88 ? -7.343 -14.541 12.325 1.00 63.47 88 GLY A CA 1
ATOM 628 C C . GLY A 1 88 ? -7.806 -13.461 11.343 1.00 63.47 88 GLY A C 1
ATOM 629 O O . GLY A 1 88 ? -8.915 -13.568 10.818 1.00 63.47 88 GLY A O 1
ATOM 630 N N . PHE A 1 89 ? -6.978 -12.461 11.016 1.00 68.38 89 PHE A N 1
ATOM 631 C CA . PHE A 1 89 ? -7.251 -11.586 9.870 1.00 68.38 89 PHE A CA 1
ATOM 632 C C . PHE A 1 89 ? -7.024 -12.346 8.554 1.00 68.38 89 PHE A C 1
ATOM 634 O O . PHE A 1 89 ? -5.965 -12.291 7.931 1.00 68.38 89 PHE A O 1
ATOM 641 N N . ALA A 1 90 ? -8.031 -13.095 8.117 1.00 61.28 90 ALA A N 1
ATOM 642 C CA . ALA A 1 90 ? -8.015 -13.750 6.820 1.00 61.28 90 ALA A CA 1
ATOM 643 C C . ALA A 1 90 ? -8.491 -12.758 5.750 1.00 61.28 90 ALA A C 1
ATOM 645 O O . ALA A 1 90 ? -9.676 -12.693 5.434 1.00 61.28 90 ALA A O 1
ATOM 646 N N . SER A 1 91 ? -7.576 -11.976 5.164 1.00 64.12 91 SER A N 1
ATOM 647 C CA . SER A 1 91 ? -7.906 -11.326 3.889 1.00 64.12 91 SER A CA 1
ATOM 648 C C . SER A 1 91 ? -8.144 -12.449 2.876 1.00 64.12 91 SER A C 1
ATOM 650 O O . SER A 1 91 ? -7.222 -13.244 2.651 1.00 64.12 91 SER A O 1
ATOM 652 N N . GLU A 1 92 ? -9.340 -12.539 2.288 1.00 61.41 92 GLU A N 1
ATOM 653 C CA . GLU A 1 92 ? -9.645 -13.570 1.293 1.00 61.41 92 GLU A CA 1
ATOM 654 C C . GLU A 1 92 ? -8.541 -13.642 0.221 1.00 61.41 92 GLU A C 1
ATOM 656 O O . GLU A 1 92 ? -7.957 -12.628 -0.208 1.00 61.41 92 GLU A O 1
ATOM 661 N N . LYS A 1 93 ? -8.208 -14.876 -0.181 1.00 56.84 93 LYS A N 1
ATOM 662 C CA . LYS A 1 93 ? -7.299 -15.144 -1.297 1.00 56.84 93 LYS A CA 1
ATOM 663 C C . LYS A 1 93 ? -7.981 -14.680 -2.586 1.00 56.84 93 LYS A C 1
ATOM 665 O O . LYS A 1 93 ? -8.714 -15.433 -3.210 1.00 56.84 93 LYS A O 1
ATOM 670 N N . ALA A 1 94 ? -7.785 -13.424 -2.962 1.00 54.34 94 ALA A N 1
ATOM 671 C CA . ALA A 1 94 ? -8.174 -12.942 -4.279 1.00 54.34 94 ALA A CA 1
ATOM 672 C C . ALA A 1 94 ? -7.253 -13.543 -5.358 1.00 54.34 94 ALA A C 1
ATOM 674 O O . ALA A 1 94 ? -6.101 -13.867 -5.065 1.00 54.34 94 ALA A O 1
ATOM 675 N N . ASP A 1 95 ? -7.750 -13.649 -6.598 1.00 52.94 95 ASP A N 1
ATOM 676 C CA . ASP A 1 95 ? -7.030 -14.159 -7.779 1.00 52.94 95 ASP A CA 1
ATOM 677 C C . ASP A 1 95 ? -5.845 -13.258 -8.173 1.00 52.94 95 ASP A C 1
ATOM 679 O O . ASP A 1 95 ? -5.894 -12.493 -9.149 1.00 52.94 95 ASP A O 1
ATOM 683 N N . TYR A 1 96 ? -4.781 -13.338 -7.384 1.00 52.25 96 TYR A N 1
ATOM 684 C CA . TYR A 1 96 ? -3.471 -12.770 -7.640 1.00 52.25 96 TYR A CA 1
ATOM 685 C C . TYR A 1 96 ? -2.485 -13.920 -7.888 1.00 52.25 96 TYR A C 1
ATOM 687 O O . TYR A 1 96 ? -2.507 -14.941 -7.211 1.00 52.25 96 TYR A O 1
ATOM 695 N N . ALA A 1 97 ? -1.607 -13.747 -8.869 1.00 38.12 97 ALA A N 1
ATOM 696 C CA . ALA A 1 97 ? -0.599 -14.691 -9.330 1.00 38.12 97 ALA A CA 1
ATOM 697 C C . ALA A 1 97 ? 0.405 -15.145 -8.253 1.00 38.12 97 ALA A C 1
ATOM 699 O O . ALA A 1 97 ? 1.042 -16.180 -8.427 1.00 38.12 97 ALA A O 1
ATOM 700 N N . PHE A 1 98 ? 0.559 -14.400 -7.157 1.00 42.56 98 PHE A N 1
ATOM 701 C CA . PHE A 1 98 ? 1.407 -14.782 -6.029 1.00 42.56 98 PHE A CA 1
ATOM 702 C C . PHE A 1 98 ? 0.848 -14.153 -4.763 1.00 42.56 98 PHE A C 1
ATOM 704 O O . PHE A 1 98 ? 0.632 -12.953 -4.778 1.00 42.56 98 PHE A O 1
ATOM 711 N N . GLN A 1 99 ? 0.592 -14.960 -3.730 1.00 45.44 99 GLN A N 1
ATOM 712 C CA . GLN A 1 99 ? 0.182 -14.568 -2.382 1.00 45.44 99 GLN A CA 1
ATOM 713 C C . GLN A 1 99 ? 1.163 -15.198 -1.388 1.00 45.44 99 GLN A C 1
ATOM 715 O O . GLN A 1 99 ? 1.170 -16.415 -1.229 1.00 45.44 99 GLN A O 1
ATOM 720 N N . LYS A 1 100 ? 1.990 -14.408 -0.700 1.00 51.38 100 LYS A N 1
ATOM 721 C CA . LYS A 1 100 ? 2.895 -14.943 0.334 1.00 51.38 100 LYS A CA 1
ATOM 722 C C . LYS A 1 100 ? 2.685 -14.229 1.643 1.00 51.38 100 LYS A C 1
ATOM 724 O O . LYS A 1 100 ? 2.897 -13.030 1.624 1.00 51.38 100 LYS A O 1
ATOM 729 N N . THR A 1 101 ? 2.328 -14.976 2.692 1.00 51.81 101 THR A N 1
ATOM 730 C CA . THR A 1 101 ? 2.310 -14.561 4.103 1.00 51.81 101 THR A CA 1
ATOM 731 C C . THR A 1 101 ? 3.722 -14.686 4.709 1.00 51.81 101 THR A C 1
ATOM 733 O O . THR A 1 101 ? 4.342 -15.740 4.548 1.00 51.81 101 THR A O 1
ATOM 736 N N . MET A 1 102 ? 4.263 -13.655 5.364 1.00 50.53 102 MET A N 1
ATOM 737 C CA . MET A 1 102 ? 5.575 -13.680 6.043 1.00 50.53 102 MET A CA 1
ATOM 738 C C . MET A 1 102 ? 5.447 -13.211 7.485 1.00 50.53 102 MET A C 1
ATOM 740 O O . MET A 1 102 ? 4.762 -12.223 7.674 1.00 50.53 102 MET A O 1
ATOM 744 N N . ASP A 1 103 ? 6.154 -13.838 8.426 1.00 52.94 103 ASP A N 1
ATOM 745 C CA . ASP A 1 103 ? 6.283 -13.364 9.809 1.00 52.94 103 ASP A CA 1
ATOM 746 C C . ASP A 1 103 ? 7.315 -12.233 9.922 1.00 52.94 103 ASP A C 1
ATOM 748 O O . ASP A 1 103 ? 8.500 -12.438 9.645 1.00 52.94 103 ASP A O 1
ATOM 752 N N . LEU A 1 104 ? 6.883 -11.050 10.353 1.00 52.47 104 LEU A N 1
ATOM 753 C CA . LEU A 1 104 ? 7.764 -9.915 10.628 1.00 52.47 104 LEU A CA 1
ATOM 754 C C . LEU A 1 104 ? 8.333 -9.971 12.042 1.00 52.47 104 LEU A C 1
ATOM 756 O O . LEU A 1 104 ? 7.595 -10.069 13.019 1.00 52.47 104 LEU A O 1
ATOM 760 N N . GLN A 1 105 ? 9.649 -9.801 12.158 1.00 55.53 105 GLN A N 1
ATOM 761 C CA . GLN A 1 105 ? 10.257 -9.433 13.435 1.00 55.53 105 GLN A CA 1
ATOM 762 C C . GLN A 1 105 ? 10.086 -7.927 13.670 1.00 55.53 105 GLN A C 1
ATOM 764 O O . GLN A 1 105 ? 10.275 -7.136 12.742 1.00 55.53 105 GLN A O 1
ATOM 769 N N . GLU A 1 106 ? 9.758 -7.528 14.902 1.00 49.88 106 GLU A N 1
ATOM 770 C CA . GLU A 1 106 ? 9.440 -6.141 15.289 1.00 49.88 106 GLU A CA 1
ATOM 771 C C . GLU A 1 106 ? 10.467 -5.114 14.773 1.00 49.88 106 GLU A C 1
ATOM 773 O O . GLU A 1 106 ? 10.072 -4.093 14.206 1.00 49.88 106 GLU A O 1
ATOM 778 N N . ALA A 1 107 ? 11.768 -5.428 14.835 1.00 42.47 107 ALA A N 1
ATOM 779 C CA . ALA A 1 107 ? 12.853 -4.554 14.371 1.00 42.47 107 ALA A CA 1
ATOM 780 C C . ALA A 1 107 ? 12.750 -4.154 12.883 1.00 42.47 107 ALA A C 1
ATOM 782 O O . ALA A 1 107 ? 13.157 -3.058 12.493 1.00 42.47 107 ALA A O 1
ATOM 783 N N . SER A 1 108 ? 12.170 -5.018 12.046 1.00 55.66 108 SER A N 1
ATOM 784 C CA . SER A 1 108 ? 12.013 -4.778 10.606 1.00 55.66 108 SER A CA 1
ATOM 785 C C . SER A 1 108 ? 10.865 -3.812 10.287 1.00 55.66 108 SER A C 1
ATOM 787 O O . SER A 1 108 ? 10.912 -3.070 9.304 1.00 55.66 108 SER A O 1
ATOM 789 N N . THR A 1 109 ? 9.847 -3.762 11.153 1.00 59.03 109 THR A N 1
ATOM 790 C CA . THR A 1 109 ? 8.669 -2.914 10.948 1.00 59.03 109 THR A CA 1
ATOM 791 C C . THR A 1 109 ? 9.007 -1.442 11.114 1.00 59.03 109 THR A C 1
ATOM 793 O O . THR A 1 109 ? 8.532 -0.643 10.320 1.00 59.03 109 THR A O 1
ATOM 796 N N . GLY A 1 110 ? 9.921 -1.074 12.022 1.00 61.44 110 GLY A N 1
ATOM 797 C CA . GLY A 1 110 ? 10.361 0.312 12.263 1.00 61.44 110 GLY A CA 1
ATOM 798 C C . GLY A 1 110 ? 10.852 1.072 11.020 1.00 61.44 110 GLY A C 1
ATOM 799 O O . GLY A 1 110 ? 10.817 2.301 10.988 1.00 61.44 110 GLY A O 1
ATOM 800 N N . GLN A 1 111 ? 11.274 0.357 9.976 1.00 67.81 111 GLN A N 1
ATOM 801 C CA . GLN A 1 111 ? 11.811 0.932 8.738 1.00 67.81 111 GLN A CA 1
ATOM 802 C C . GLN A 1 111 ? 10.752 1.194 7.661 1.00 67.81 111 GLN A C 1
ATOM 804 O O . GLN A 1 111 ? 11.036 1.870 6.672 1.00 67.81 111 GLN A O 1
ATOM 809 N N . LEU A 1 112 ? 9.529 0.701 7.846 1.00 73.50 112 LEU A N 1
ATOM 810 C CA . LEU A 1 112 ? 8.426 0.841 6.895 1.00 73.50 112 LEU A CA 1
ATOM 811 C C . LEU A 1 112 ? 8.128 2.283 6.450 1.00 73.50 112 LEU A C 1
ATOM 813 O O . LEU A 1 112 ? 7.934 2.497 5.252 1.00 73.50 112 LEU A O 1
ATOM 817 N N . PRO A 1 113 ? 8.131 3.291 7.343 1.00 80.12 113 PRO A N 1
ATOM 818 C CA . PRO A 1 113 ? 7.839 4.664 6.961 1.00 80.12 113 PRO A CA 1
ATOM 819 C C . PRO A 1 113 ? 8.957 5.200 6.050 1.00 80.12 113 PRO A C 1
ATOM 821 O O . PRO A 1 113 ? 8.698 5.814 5.013 1.00 80.12 113 PRO A O 1
ATOM 824 N N . HIS A 1 114 ? 10.212 4.860 6.370 1.00 75.56 114 HIS A N 1
ATOM 825 C CA . HIS A 1 114 ? 11.363 5.204 5.543 1.00 75.56 114 HIS A CA 1
ATOM 826 C C . HIS A 1 114 ? 11.309 4.523 4.172 1.00 75.56 114 HIS A C 1
ATOM 828 O O . HIS A 1 114 ? 11.524 5.191 3.162 1.00 75.56 114 HIS A O 1
ATOM 834 N N . LEU A 1 115 ? 10.950 3.235 4.123 1.00 74.81 115 LEU A N 1
ATOM 835 C CA . LEU A 1 115 ? 10.731 2.511 2.871 1.00 74.81 115 LEU A CA 1
ATOM 836 C C . LEU A 1 115 ? 9.714 3.246 1.997 1.00 74.81 115 LEU A C 1
ATOM 838 O O . LEU A 1 115 ? 10.024 3.588 0.860 1.00 74.81 115 LEU A O 1
ATOM 842 N N . VAL A 1 116 ? 8.523 3.535 2.524 1.00 82.25 116 VAL A N 1
ATOM 843 C CA . VAL A 1 116 ? 7.474 4.217 1.754 1.00 82.25 116 VAL A CA 1
ATOM 844 C C . VAL A 1 116 ? 7.945 5.583 1.256 1.00 82.25 116 VAL A C 1
ATOM 846 O O . VAL A 1 116 ? 7.670 5.937 0.111 1.00 82.25 116 VAL A O 1
ATOM 849 N N . SER A 1 117 ? 8.712 6.319 2.062 1.00 83.00 117 SER A N 1
ATOM 850 C CA . SER A 1 117 ? 9.301 7.600 1.662 1.00 83.00 117 SER A CA 1
ATOM 851 C C . SER A 1 117 ? 10.277 7.455 0.484 1.00 83.00 117 SER A C 1
ATOM 853 O O . SER A 1 117 ? 10.189 8.198 -0.497 1.00 83.00 117 SER A O 1
ATOM 855 N N . VAL A 1 118 ? 11.147 6.443 0.519 1.00 80.12 118 VAL A N 1
ATOM 856 C CA . VAL A 1 118 ? 12.081 6.128 -0.574 1.00 80.12 118 VAL A CA 1
ATOM 857 C C . VAL A 1 118 ? 11.334 5.694 -1.840 1.00 80.12 118 VAL A C 1
ATOM 859 O O . VAL A 1 118 ? 11.682 6.137 -2.937 1.00 80.12 118 VAL A O 1
ATOM 862 N N . LEU A 1 119 ? 10.276 4.885 -1.712 1.00 81.06 119 LEU A N 1
ATOM 863 C CA . LEU A 1 119 ? 9.437 4.484 -2.847 1.00 81.06 119 LEU A CA 1
ATOM 864 C C . LEU A 1 119 ? 8.726 5.686 -3.469 1.00 81.06 119 LEU A C 1
ATOM 866 O O . LEU A 1 119 ? 8.755 5.851 -4.688 1.00 81.06 119 LEU A O 1
ATOM 870 N N . ALA A 1 120 ? 8.142 6.555 -2.643 1.00 86.62 120 ALA A N 1
ATOM 871 C CA . ALA A 1 120 ? 7.498 7.787 -3.084 1.00 86.62 120 ALA A CA 1
ATOM 872 C C . ALA A 1 120 ? 8.479 8.681 -3.859 1.00 86.62 120 ALA A C 1
ATOM 874 O O . ALA A 1 120 ? 8.170 9.135 -4.965 1.00 86.62 120 ALA A O 1
ATOM 875 N N . GLN A 1 121 ? 9.690 8.866 -3.325 1.00 85.06 121 GLN A N 1
ATOM 876 C CA . GLN A 1 121 ? 10.756 9.612 -3.989 1.00 85.06 121 GLN A CA 1
ATOM 877 C C . GLN A 1 121 ? 11.168 8.966 -5.318 1.00 85.06 121 GLN A C 1
ATOM 879 O O . GLN A 1 121 ? 11.323 9.676 -6.310 1.00 85.06 121 GLN A O 1
ATOM 884 N N . GLY A 1 122 ? 11.327 7.641 -5.368 1.00 80.75 122 GLY A N 1
ATOM 885 C CA . GLY A 1 122 ? 11.685 6.923 -6.592 1.00 80.75 122 GLY A CA 1
ATOM 886 C C . GLY A 1 122 ? 10.614 7.038 -7.679 1.00 80.75 122 GLY A C 1
ATOM 887 O 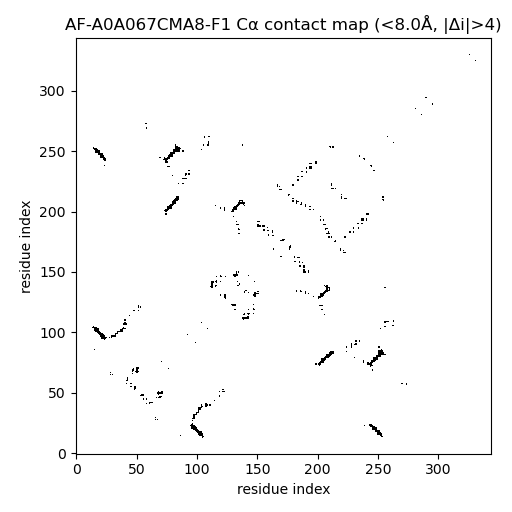O . GLY A 1 122 ? 10.929 7.308 -8.839 1.00 80.75 122 GLY A O 1
ATOM 888 N N . VAL A 1 123 ? 9.340 6.898 -7.305 1.00 85.06 123 VAL A N 1
ATOM 889 C CA . VAL A 1 123 ? 8.199 6.990 -8.228 1.00 85.06 123 VAL A CA 1
ATOM 890 C C . VAL A 1 123 ? 8.045 8.412 -8.774 1.00 85.06 123 VAL A C 1
ATOM 892 O O . VAL A 1 123 ? 7.972 8.582 -9.993 1.00 85.06 123 VAL A O 1
ATOM 895 N N . LYS A 1 124 ? 8.056 9.442 -7.917 1.00 87.88 124 LYS A N 1
ATOM 896 C CA . LYS A 1 124 ? 7.961 10.850 -8.353 1.00 87.88 124 LYS A CA 1
ATOM 897 C C . LYS A 1 124 ? 9.220 11.340 -9.066 1.00 87.88 124 LYS A C 1
ATOM 899 O O . LYS A 1 124 ? 9.117 12.139 -9.993 1.00 87.88 124 LYS A O 1
ATOM 904 N N . GLY A 1 125 ? 10.394 10.857 -8.663 1.00 84.81 125 GLY A N 1
ATOM 905 C CA . GLY A 1 125 ? 11.679 11.225 -9.257 1.00 84.81 125 GLY A CA 1
ATOM 906 C C . GLY A 1 125 ? 11.823 10.767 -10.708 1.00 84.81 125 GLY A C 1
ATOM 907 O O . GLY A 1 125 ? 12.418 11.479 -11.510 1.00 84.81 125 GLY A O 1
ATOM 908 N N . LYS A 1 126 ? 11.233 9.619 -11.071 1.00 82.81 126 LYS A N 1
ATOM 909 C CA . LYS A 1 126 ? 11.214 9.133 -12.462 1.00 82.81 126 LYS A CA 1
ATOM 910 C C . LYS A 1 126 ? 10.268 9.931 -13.355 1.00 82.81 126 LYS A C 1
ATOM 912 O O . LYS A 1 126 ? 10.595 10.201 -14.508 1.00 82.81 126 LYS A O 1
ATOM 917 N N . ASN A 1 127 ? 9.088 10.282 -12.848 1.00 87.06 127 ASN A N 1
ATOM 918 C CA . ASN A 1 127 ? 8.111 11.078 -13.580 1.00 87.06 127 ASN A CA 1
ATOM 919 C C . ASN A 1 127 ? 7.214 11.838 -12.597 1.00 87.06 127 ASN A C 1
ATOM 921 O O . ASN A 1 127 ? 6.452 11.232 -11.847 1.00 87.06 127 ASN A O 1
ATOM 925 N N . ALA A 1 128 ? 7.245 13.171 -12.654 1.00 90.00 128 ALA A N 1
ATOM 926 C CA . ALA A 1 128 ? 6.444 14.026 -11.778 1.00 90.00 128 ALA A CA 1
ATOM 927 C C . ALA A 1 128 ? 4.923 13.818 -11.937 1.00 90.00 128 ALA A C 1
ATOM 929 O O . ALA A 1 128 ? 4.167 14.137 -11.020 1.00 90.00 128 ALA A O 1
ATOM 930 N N . LYS A 1 129 ? 4.474 13.268 -13.078 1.00 92.94 129 LYS A N 1
ATOM 931 C CA . LYS A 1 129 ? 3.066 12.920 -13.337 1.00 92.94 129 LYS A CA 1
ATOM 932 C C . LYS A 1 129 ? 2.619 11.622 -12.662 1.00 92.94 129 LYS A C 1
ATOM 934 O O . LYS A 1 129 ? 1.422 11.353 -12.641 1.00 92.94 129 LYS A O 1
ATOM 939 N N . ASN A 1 130 ? 3.551 10.812 -12.155 1.00 93.06 130 ASN A N 1
ATOM 940 C CA . ASN A 1 130 ? 3.200 9.613 -11.403 1.00 93.06 130 ASN A CA 1
ATOM 941 C C . ASN A 1 130 ? 2.413 9.994 -10.152 1.00 93.06 130 ASN A C 1
ATOM 943 O O . ASN A 1 130 ? 2.656 11.046 -9.562 1.00 93.06 130 ASN A O 1
ATOM 947 N N . VAL A 1 131 ? 1.483 9.136 -9.755 1.00 94.94 131 VAL A N 1
ATOM 948 C CA . VAL A 1 131 ? 0.604 9.372 -8.614 1.00 94.94 131 VAL A CA 1
ATOM 949 C C . VAL A 1 131 ? 1.189 8.685 -7.391 1.00 94.94 131 VAL A C 1
ATOM 951 O O . VAL A 1 131 ? 1.544 7.511 -7.444 1.00 94.94 131 VAL A O 1
ATOM 954 N N . VAL A 1 132 ? 1.292 9.403 -6.282 1.00 94.69 132 VAL A N 1
ATOM 955 C CA . VAL A 1 132 ? 1.686 8.835 -4.995 1.00 94.69 132 VAL A CA 1
ATOM 956 C C . VAL A 1 132 ? 0.697 9.304 -3.954 1.00 94.69 132 VAL A C 1
ATOM 958 O O . VAL A 1 132 ? 0.658 10.475 -3.601 1.00 94.69 132 VAL A O 1
ATOM 961 N N . VAL A 1 133 ? -0.093 8.384 -3.436 1.00 95.75 133 VAL A N 1
ATOM 962 C CA . VAL A 1 133 ? -1.103 8.661 -2.428 1.00 95.75 133 VAL A CA 1
ATOM 963 C C . VAL A 1 133 ? -0.737 7.892 -1.172 1.00 95.75 133 VAL A C 1
ATOM 965 O O . VAL A 1 133 ? -0.561 6.680 -1.219 1.00 95.75 133 VAL A O 1
ATOM 968 N N . CYS A 1 134 ? -0.634 8.596 -0.050 1.00 93.81 134 CYS A N 1
ATOM 969 C CA . CYS A 1 134 ? -0.346 7.996 1.245 1.00 93.81 134 CYS A CA 1
ATOM 970 C C . CYS A 1 134 ? -1.370 8.502 2.260 1.00 93.81 134 CYS A C 1
ATOM 972 O O . CYS A 1 134 ? -1.513 9.713 2.433 1.00 93.81 134 CYS A O 1
ATOM 974 N N . ALA A 1 135 ? -2.082 7.590 2.917 1.00 93.19 135 ALA A N 1
ATOM 975 C CA . ALA A 1 135 ? -3.010 7.916 3.988 1.00 93.19 135 ALA A CA 1
ATOM 976 C C . ALA A 1 135 ? -2.784 7.027 5.223 1.00 93.19 135 ALA A C 1
ATOM 978 O O . ALA A 1 135 ? -2.509 5.838 5.093 1.00 93.19 135 ALA A O 1
ATOM 979 N N . GLY A 1 136 ? -2.935 7.609 6.414 1.00 87.50 136 GLY A N 1
ATOM 980 C CA . GLY A 1 136 ? -2.730 6.928 7.696 1.00 87.50 136 GLY A CA 1
ATOM 981 C C . GLY A 1 136 ? -1.508 7.448 8.457 1.00 87.50 136 GLY A C 1
ATOM 982 O O . GLY A 1 136 ? -0.470 7.759 7.874 1.00 87.50 136 GLY A O 1
ATOM 983 N N . ASP A 1 137 ? -1.648 7.589 9.773 1.00 83.12 137 ASP A N 1
ATOM 984 C CA . ASP A 1 137 ? -0.684 8.339 10.586 1.00 83.12 137 ASP A CA 1
ATOM 985 C C . ASP A 1 137 ? 0.604 7.540 10.862 1.00 83.12 137 ASP A C 1
ATOM 987 O O . ASP A 1 137 ? 1.687 8.124 10.938 1.00 83.12 137 ASP A O 1
ATOM 991 N N . SER A 1 138 ? 0.516 6.207 10.957 1.00 80.38 138 SER A N 1
ATOM 992 C CA . SER A 1 138 ? 1.648 5.353 11.350 1.00 80.38 138 SER A CA 1
ATOM 993 C C . SER A 1 138 ? 2.756 5.252 10.296 1.00 80.38 138 SER A C 1
ATOM 995 O O . SER A 1 138 ? 3.939 5.260 10.638 1.00 80.38 138 SER A O 1
ATOM 997 N N . VAL A 1 139 ? 2.400 5.213 9.008 1.00 83.00 139 VAL A N 1
ATOM 998 C CA . VAL A 1 139 ? 3.366 5.024 7.909 1.00 83.00 139 VAL A CA 1
ATOM 999 C C . VAL A 1 139 ? 3.609 6.325 7.147 1.00 83.00 139 VAL A C 1
ATOM 1001 O O . VAL A 1 139 ? 4.754 6.684 6.856 1.00 83.00 139 VAL A O 1
ATOM 1004 N N . CYS A 1 140 ? 2.544 7.075 6.852 1.00 88.50 140 CYS A N 1
ATOM 1005 C CA . CYS A 1 140 ? 2.635 8.247 5.982 1.00 88.50 140 CYS A CA 1
ATOM 1006 C C . CYS A 1 140 ? 3.182 9.493 6.678 1.00 88.50 140 CYS A C 1
ATOM 1008 O O . CYS A 1 140 ? 3.594 10.426 5.992 1.00 88.50 140 CYS A O 1
ATOM 1010 N N . GLY A 1 141 ? 3.263 9.509 8.014 1.00 84.19 141 GLY A N 1
ATOM 1011 C CA . GLY A 1 141 ? 3.798 10.648 8.768 1.00 84.19 141 GLY A CA 1
ATOM 1012 C C . GLY A 1 141 ? 5.260 10.995 8.447 1.00 84.19 141 GLY A C 1
ATOM 1013 O O . GLY A 1 141 ? 5.679 12.131 8.652 1.00 84.19 141 GLY A O 1
ATOM 1014 N N . SER A 1 142 ? 6.031 10.041 7.917 1.00 81.06 142 SER A N 1
ATOM 1015 C CA . SER A 1 142 ? 7.444 10.230 7.543 1.00 81.06 142 SER A CA 1
ATOM 1016 C C . SER A 1 142 ? 7.671 10.567 6.063 1.00 81.06 142 SER A C 1
ATOM 1018 O O . SER A 1 142 ? 8.799 10.862 5.653 1.00 81.06 142 SER A O 1
ATOM 1020 N N . VAL A 1 143 ? 6.620 10.487 5.245 1.00 85.44 143 VAL A N 1
ATOM 1021 C CA . VAL A 1 143 ? 6.717 10.716 3.805 1.00 85.44 143 VAL A CA 1
ATOM 1022 C C . VAL A 1 143 ? 6.680 12.217 3.564 1.00 85.44 143 VAL A C 1
ATOM 1024 O O . VAL A 1 143 ? 5.783 12.920 4.030 1.00 85.44 143 VAL A O 1
ATOM 1027 N N . ASP A 1 144 ? 7.673 12.727 2.839 1.00 85.62 144 ASP A N 1
ATOM 1028 C CA . ASP A 1 144 ? 7.726 14.148 2.516 1.00 85.62 144 ASP A CA 1
ATOM 1029 C C . ASP A 1 144 ? 6.514 14.528 1.651 1.00 85.62 144 ASP A C 1
ATOM 1031 O O . ASP A 1 144 ? 6.265 13.926 0.603 1.00 85.62 144 ASP A O 1
ATOM 1035 N N . LYS A 1 145 ? 5.781 15.564 2.078 1.00 89.62 145 LYS A N 1
ATOM 1036 C CA . LYS A 1 145 ? 4.569 16.054 1.406 1.00 89.62 145 LYS A CA 1
ATOM 1037 C C . LYS A 1 145 ? 4.809 16.417 -0.058 1.00 89.62 145 LYS A C 1
ATOM 1039 O O . LYS A 1 145 ? 3.877 16.364 -0.850 1.00 89.62 145 LYS A O 1
ATOM 1044 N N . LYS A 1 146 ? 6.045 16.765 -0.439 1.00 88.94 146 LYS A N 1
ATOM 1045 C CA . LYS A 1 146 ? 6.399 17.057 -1.839 1.00 88.94 146 LYS A CA 1
ATOM 1046 C C . LYS A 1 146 ? 6.312 15.833 -2.755 1.00 88.94 146 LYS A C 1
ATOM 1048 O O . LYS A 1 146 ? 6.216 15.988 -3.968 1.00 88.94 146 LYS A O 1
ATOM 1053 N N . PHE A 1 147 ? 6.391 14.630 -2.185 1.00 87.50 147 PHE A N 1
ATOM 1054 C CA . PHE A 1 147 ? 6.312 13.374 -2.922 1.00 87.50 147 PHE A CA 1
ATOM 1055 C C . PHE A 1 147 ? 4.924 12.740 -2.869 1.00 87.50 147 PHE A C 1
ATOM 1057 O O . PHE A 1 147 ? 4.728 11.723 -3.521 1.00 87.50 147 PHE A O 1
ATOM 1064 N N . THR A 1 148 ? 3.968 13.326 -2.144 1.00 90.44 148 THR A N 1
ATOM 1065 C CA . THR A 1 148 ? 2.593 12.825 -2.034 1.00 90.44 148 THR A CA 1
ATOM 1066 C C . THR A 1 148 ? 1.609 13.766 -2.710 1.00 90.44 148 THR A C 1
ATOM 1068 O O . THR A 1 148 ? 1.660 14.979 -2.514 1.00 90.44 148 THR A O 1
ATOM 1071 N N . ASP A 1 149 ? 0.667 13.204 -3.448 1.00 90.75 149 ASP A N 1
ATOM 1072 C CA . ASP A 1 149 ? -0.481 13.914 -3.982 1.00 90.75 149 ASP A CA 1
ATOM 1073 C C . ASP A 1 149 ? -1.544 14.107 -2.900 1.00 90.75 149 ASP A C 1
ATOM 1075 O O . ASP A 1 149 ? -1.750 13.267 -2.021 1.00 90.75 149 ASP A O 1
ATOM 1079 N N . VAL A 1 150 ? -2.232 15.245 -2.971 1.00 86.50 150 VAL A N 1
ATOM 1080 C CA . VAL A 1 150 ? -3.281 15.597 -2.013 1.00 86.50 150 VAL A CA 1
ATOM 1081 C C . VAL A 1 150 ? -4.481 14.674 -2.212 1.00 86.50 150 VAL A C 1
ATOM 1083 O O . VAL A 1 150 ? -5.043 14.588 -3.306 1.00 86.50 150 VAL A O 1
ATOM 1086 N N . LEU A 1 151 ? -4.906 14.016 -1.133 1.00 85.25 151 LEU A N 1
ATOM 1087 C CA . LEU A 1 151 ? -6.130 13.223 -1.120 1.00 85.25 151 LEU A CA 1
ATOM 1088 C C . LEU A 1 151 ? -7.341 14.137 -1.350 1.00 85.25 151 LEU A C 1
ATOM 1090 O O . LEU A 1 151 ? -7.531 15.122 -0.637 1.00 85.25 151 LEU A O 1
ATOM 1094 N N . SER A 1 152 ? -8.186 13.808 -2.326 1.00 81.06 152 SER A N 1
ATOM 1095 C CA . SER A 1 152 ? -9.434 14.544 -2.541 1.00 81.06 152 SER A CA 1
ATOM 1096 C C . SER A 1 152 ? -10.401 14.259 -1.389 1.00 81.06 152 SER A C 1
ATOM 1098 O O . SER A 1 152 ? -10.925 13.156 -1.265 1.00 81.06 152 SER A O 1
ATOM 1100 N N . THR A 1 153 ? -10.650 15.260 -0.544 1.00 84.44 153 THR A N 1
ATOM 1101 C CA . THR A 1 153 ? -11.529 15.154 0.635 1.00 84.44 153 THR A CA 1
ATOM 1102 C C . THR A 1 153 ? -12.999 15.443 0.335 1.00 84.44 153 THR A C 1
ATOM 1104 O O . THR A 1 153 ? -13.823 15.436 1.244 1.00 84.44 153 THR A O 1
ATOM 1107 N N . THR A 1 154 ? -13.366 15.66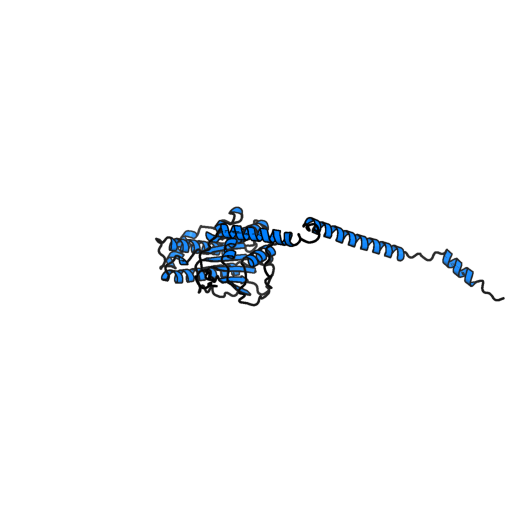7 -0.932 1.00 84.19 154 THR A N 1
ATOM 1108 C CA . THR A 1 154 ? -14.714 16.105 -1.337 1.00 84.19 154 THR A CA 1
ATOM 1109 C C . THR A 1 154 ? -15.821 15.153 -0.871 1.00 84.19 154 THR A C 1
ATOM 1111 O O . THR A 1 154 ? -16.920 15.599 -0.562 1.00 84.19 154 THR A O 1
ATOM 1114 N N . ASN A 1 155 ? -15.513 13.858 -0.750 1.00 88.06 155 ASN A N 1
ATOM 1115 C CA . ASN A 1 155 ? -16.463 12.828 -0.323 1.00 88.06 155 ASN A CA 1
ATOM 1116 C C . ASN A 1 155 ? -16.245 12.348 1.122 1.00 88.06 155 ASN A C 1
ATOM 1118 O O . ASN A 1 155 ? -16.957 11.448 1.562 1.00 88.06 155 ASN A O 1
ATOM 1122 N N . ALA A 1 156 ? -15.291 12.921 1.866 1.00 90.69 156 ALA A N 1
ATOM 1123 C CA . ALA A 1 156 ? -14.864 12.394 3.165 1.00 90.69 156 ALA A CA 1
ATOM 1124 C C . ALA A 1 156 ? -16.031 12.264 4.157 1.00 90.69 156 ALA A C 1
ATOM 1126 O O . ALA A 1 156 ? -16.249 11.187 4.698 1.00 90.69 156 ALA A O 1
ATOM 1127 N N . ALA A 1 157 ? -16.847 13.313 4.304 1.00 92.62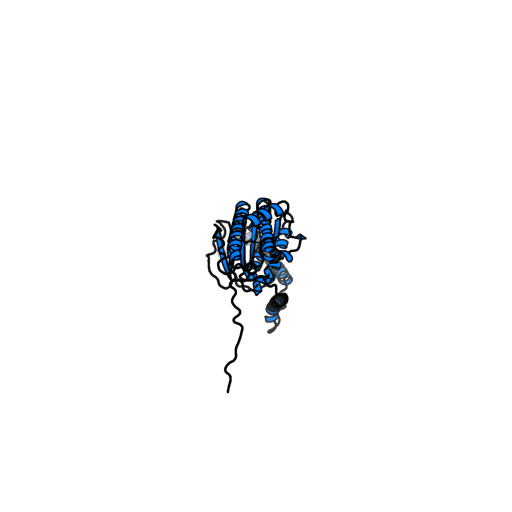 157 ALA A N 1
ATOM 1128 C CA . ALA A 1 157 ? -17.991 13.305 5.220 1.00 92.62 157 ALA A CA 1
ATOM 1129 C C . ALA A 1 157 ? -19.066 12.270 4.837 1.00 92.62 157 ALA A C 1
ATOM 1131 O O . ALA A 1 157 ? -19.666 11.639 5.704 1.00 92.62 157 ALA A O 1
ATOM 1132 N N . SER A 1 158 ? -19.303 12.068 3.535 1.00 93.88 158 SER A N 1
ATOM 1133 C CA . SER A 1 158 ? -20.271 11.072 3.057 1.00 93.88 158 SER A CA 1
ATOM 1134 C C . SER A 1 158 ? -19.773 9.647 3.291 1.00 93.88 158 SER A C 1
ATOM 1136 O O . SER A 1 158 ? -20.559 8.773 3.654 1.00 93.88 158 SER A O 1
ATOM 1138 N N . VAL A 1 159 ? -18.478 9.406 3.071 1.00 94.12 159 VAL A N 1
ATOM 1139 C CA . VAL A 1 159 ? -17.842 8.109 3.324 1.00 94.12 159 VAL A CA 1
ATOM 1140 C C . VAL A 1 159 ? -17.849 7.811 4.820 1.00 94.12 159 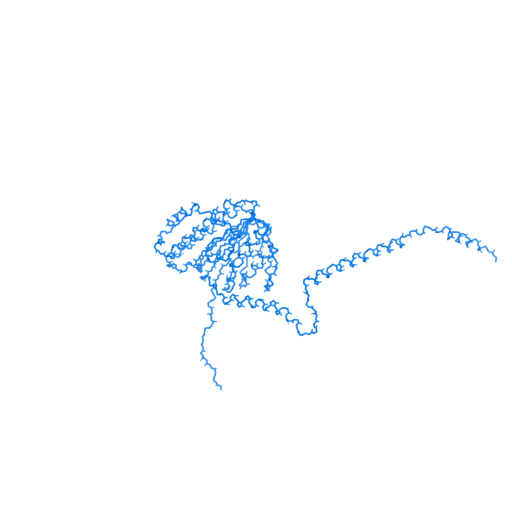VAL A C 1
ATOM 1142 O O . VAL A 1 159 ? -18.247 6.719 5.217 1.00 94.12 159 VAL A O 1
ATOM 1145 N N . GLU A 1 160 ? -17.506 8.791 5.652 1.00 94.38 160 GLU A N 1
ATOM 1146 C CA . GLU A 1 160 ? -17.522 8.654 7.107 1.00 94.38 160 GLU A CA 1
ATOM 1147 C C . GLU A 1 160 ? -18.928 8.319 7.628 1.00 94.38 160 GLU A C 1
ATOM 1149 O O . GLU A 1 160 ? -19.100 7.365 8.384 1.00 94.38 160 GLU A O 1
ATOM 1154 N N . ALA A 1 161 ? -19.960 9.028 7.155 1.00 94.06 161 ALA A N 1
ATOM 1155 C CA . ALA A 1 161 ? -21.350 8.736 7.506 1.00 94.06 161 ALA A CA 1
ATOM 1156 C C . ALA A 1 161 ? -21.763 7.306 7.111 1.00 94.06 161 ALA A C 1
ATOM 1158 O O . ALA A 1 161 ? -22.437 6.617 7.880 1.00 94.06 161 ALA A O 1
ATOM 1159 N N . SER A 1 162 ? -21.321 6.830 5.939 1.00 94.25 162 SER A N 1
ATOM 1160 C CA . SER A 1 162 ? -21.582 5.453 5.506 1.00 94.25 162 SER A CA 1
ATOM 1161 C C . SER A 1 162 ? -20.890 4.418 6.402 1.00 94.25 162 SER A C 1
ATOM 1163 O O . SER A 1 162 ? -21.490 3.393 6.725 1.00 94.25 162 SER A O 1
ATOM 1165 N N . LEU A 1 163 ? -19.677 4.707 6.884 1.00 94.38 163 LEU A N 1
ATOM 1166 C CA . LEU A 1 163 ? -18.938 3.826 7.791 1.00 94.38 163 LEU A CA 1
ATOM 1167 C C . LEU A 1 163 ? -19.589 3.757 9.173 1.00 94.38 163 LEU A C 1
ATOM 1169 O O . LEU A 1 163 ? -19.754 2.657 9.695 1.00 94.38 163 LEU A O 1
ATOM 1173 N N . TRP A 1 164 ? -20.043 4.888 9.722 1.00 95.12 164 TRP A N 1
ATOM 1174 C CA . TRP A 1 164 ? -20.818 4.905 10.968 1.00 95.12 164 TRP A CA 1
ATOM 1175 C C . TRP A 1 164 ? -22.109 4.085 10.854 1.00 95.12 164 TRP A C 1
ATOM 1177 O O . TRP A 1 164 ? -22.481 3.392 11.797 1.00 95.12 164 TRP A O 1
ATOM 1187 N N . SER A 1 165 ? -22.766 4.106 9.689 1.00 93.56 165 SER A N 1
ATOM 1188 C CA . SER A 1 165 ? -23.961 3.284 9.454 1.00 93.56 165 SER A CA 1
ATOM 1189 C C . SER A 1 165 ? -23.653 1.787 9.307 1.00 93.56 165 SER A C 1
ATOM 1191 O O . SER A 1 165 ? -24.450 0.954 9.732 1.00 93.56 165 SER A O 1
ATOM 1193 N N . ALA A 1 166 ? -22.492 1.438 8.743 1.00 93.12 166 ALA A N 1
ATOM 1194 C CA . ALA A 1 166 ? -22.053 0.055 8.559 1.00 93.12 166 ALA A CA 1
ATOM 1195 C C . ALA A 1 166 ? -21.501 -0.582 9.847 1.00 93.12 166 ALA A C 1
ATOM 1197 O O . ALA A 1 166 ? -21.471 -1.806 9.966 1.00 93.12 166 ALA A O 1
ATOM 1198 N N . LEU A 1 167 ? -21.069 0.236 10.811 1.00 93.12 167 LEU A N 1
ATOM 1199 C CA . LEU A 1 167 ? -20.466 -0.189 12.073 1.00 93.12 167 LEU A CA 1
ATOM 1200 C C . LEU A 1 167 ? -21.283 0.324 13.273 1.00 93.12 167 LEU A C 1
ATOM 1202 O O . LEU A 1 167 ? -20.777 1.124 14.060 1.00 93.12 167 LEU A O 1
ATOM 1206 N N . PRO A 1 168 ? -22.525 -0.161 13.479 1.00 92.69 168 PRO A N 1
ATOM 1207 C CA . PRO A 1 168 ? -23.392 0.315 14.563 1.00 92.69 168 PRO A CA 1
ATOM 1208 C C . PRO A 1 168 ? -22.843 0.007 15.966 1.00 92.69 168 PRO A C 1
ATOM 1210 O O . PRO A 1 168 ? -23.278 0.603 16.946 1.00 92.69 168 PRO A O 1
ATOM 1213 N N . ALA A 1 169 ? -21.891 -0.927 16.073 1.00 91.75 169 ALA A N 1
ATOM 1214 C CA . ALA A 1 169 ? -21.200 -1.239 17.320 1.00 91.75 169 ALA A CA 1
ATOM 1215 C C . ALA A 1 169 ? -20.197 -0.145 17.742 1.00 91.75 169 ALA A C 1
ATOM 1217 O O . ALA A 1 169 ? -19.835 -0.068 18.918 1.00 91.75 169 ALA A O 1
ATOM 1218 N N . LEU A 1 170 ? -19.735 0.692 16.806 1.00 92.31 170 LEU A N 1
ATOM 1219 C CA . LEU A 1 170 ? -18.828 1.797 17.097 1.00 92.31 170 LEU A CA 1
ATOM 1220 C C . LEU A 1 170 ? -19.605 3.022 17.592 1.00 92.31 170 LEU A C 1
ATOM 1222 O O . LEU A 1 170 ? -20.701 3.328 17.129 1.00 92.31 170 LEU A O 1
ATOM 1226 N N . GLN A 1 171 ? -19.016 3.749 18.535 1.00 93.88 171 GLN A N 1
ATOM 1227 C CA . GLN A 1 171 ? -19.600 4.931 19.156 1.00 93.88 171 GLN A CA 1
ATOM 1228 C C . GLN A 1 171 ? -18.812 6.177 18.768 1.00 93.88 171 GLN A C 1
ATOM 1230 O O . GLN A 1 171 ? -17.610 6.262 19.012 1.00 93.88 171 GLN A O 1
ATOM 1235 N N . SER A 1 172 ? -19.508 7.192 18.258 1.00 93.38 172 SER A N 1
ATOM 1236 C CA . SER A 1 172 ? -18.904 8.473 17.872 1.00 93.38 172 SER A CA 1
ATOM 1237 C C . SER A 1 172 ? -18.303 9.257 19.039 1.00 93.38 172 SER A C 1
ATOM 1239 O O . SER A 1 172 ? -17.605 10.234 18.807 1.00 93.38 172 SER A O 1
ATOM 1241 N N . THR A 1 173 ? -18.539 8.853 20.288 1.00 94.31 173 THR A N 1
ATOM 1242 C CA . THR A 1 173 ? -17.950 9.461 21.490 1.00 94.31 173 THR A CA 1
ATOM 1243 C C . THR A 1 173 ? -16.617 8.832 21.899 1.00 94.31 173 THR A C 1
ATOM 1245 O O . THR A 1 173 ? -15.867 9.447 22.655 1.00 94.31 173 THR A O 1
ATOM 1248 N N . SER A 1 174 ? -16.304 7.622 21.421 1.00 94.31 174 SER A N 1
ATOM 1249 C CA . SER A 1 174 ? -15.071 6.909 21.764 1.00 94.31 174 SER A CA 1
ATOM 1250 C C . SER A 1 174 ? -13.925 7.364 20.851 1.00 94.31 174 SER A C 1
ATOM 1252 O O . SER A 1 174 ? -14.045 7.250 19.629 1.00 94.31 174 SER A O 1
ATOM 1254 N N . PRO A 1 175 ? -12.790 7.845 21.395 1.00 92.44 175 PRO A N 1
ATOM 1255 C CA . PRO A 1 175 ? -11.661 8.290 20.578 1.00 92.44 175 PRO A CA 1
ATOM 1256 C C . PRO A 1 175 ? -11.020 7.144 19.781 1.00 92.44 175 PRO A C 1
ATOM 1258 O O . PRO A 1 175 ? -10.523 7.375 18.681 1.00 92.44 175 PRO A O 1
ATOM 1261 N N . ALA A 1 176 ? -11.059 5.911 20.299 1.00 91.06 176 ALA A N 1
ATOM 1262 C CA . ALA A 1 176 ? -10.574 4.732 19.579 1.00 91.06 176 ALA A CA 1
ATOM 1263 C C . ALA A 1 176 ? -11.465 4.414 18.366 1.00 91.06 176 ALA A C 1
ATOM 1265 O O . ALA A 1 176 ? -10.970 4.179 17.268 1.00 91.06 176 ALA A O 1
ATOM 1266 N N . ASP A 1 177 ? -12.785 4.487 18.547 1.00 93.94 177 ASP A N 1
ATOM 1267 C CA . ASP A 1 177 ? -13.766 4.215 17.496 1.00 93.94 177 ASP A CA 1
ATOM 1268 C C . ASP A 1 177 ? -13.686 5.287 16.392 1.00 93.94 177 ASP A C 1
ATOM 1270 O O . ASP A 1 177 ? -13.674 4.959 15.206 1.00 93.94 177 ASP A O 1
ATOM 1274 N N . GLN A 1 178 ? -13.552 6.565 16.772 1.00 93.69 178 GLN A N 1
ATOM 1275 C CA . GLN A 1 178 ? -13.333 7.669 15.830 1.00 93.69 178 GLN A CA 1
ATOM 1276 C C . GLN A 1 178 ? -12.056 7.487 15.005 1.00 93.69 178 GLN A C 1
ATOM 1278 O O . GLN A 1 178 ? -12.054 7.765 13.806 1.00 93.69 178 GLN A O 1
ATOM 1283 N N . LEU A 1 179 ? -10.966 7.033 15.631 1.00 92.19 179 LEU A N 1
ATOM 1284 C CA . LEU A 1 179 ? -9.694 6.815 14.947 1.00 92.19 179 LEU A CA 1
ATOM 1285 C C . LEU A 1 179 ? -9.826 5.732 13.871 1.00 92.19 179 LEU A C 1
ATOM 1287 O O . LEU A 1 179 ? -9.436 5.963 12.727 1.00 92.19 179 LEU A O 1
ATOM 1291 N N . VAL A 1 180 ? -10.468 4.611 14.200 1.00 92.56 180 VAL A N 1
ATOM 1292 C CA . VAL A 1 180 ? -10.703 3.506 13.256 1.00 92.56 180 VAL A CA 1
ATOM 1293 C C . VAL A 1 180 ? -11.585 3.952 12.091 1.00 92.56 180 VAL A C 1
ATOM 1295 O O . VAL A 1 180 ? -11.273 3.670 10.933 1.00 92.56 180 VAL A O 1
ATOM 1298 N N . VAL A 1 181 ? -12.659 4.701 12.361 1.00 94.88 181 VAL A N 1
ATOM 1299 C CA . VAL A 1 181 ? -13.531 5.232 11.300 1.00 94.88 181 VAL A CA 1
ATOM 1300 C C . VAL A 1 181 ? -12.789 6.239 10.418 1.00 94.88 181 VAL A C 1
ATOM 1302 O O . VAL A 1 181 ? -12.934 6.202 9.194 1.00 94.88 181 VAL A O 1
ATOM 1305 N N . ARG A 1 182 ? -11.946 7.101 10.997 1.00 94.38 182 ARG A N 1
ATOM 1306 C CA . ARG A 1 182 ? -11.115 8.051 10.244 1.00 94.38 182 ARG A CA 1
ATOM 1307 C C . ARG A 1 182 ? -10.141 7.332 9.313 1.00 94.38 182 ARG A C 1
ATOM 1309 O O . ARG A 1 182 ? -9.997 7.719 8.156 1.00 94.38 182 ARG A O 1
ATOM 1316 N N . GLU A 1 183 ? -9.488 6.280 9.786 1.00 93.56 183 GLU A N 1
ATOM 1317 C CA . GLU A 1 183 ? -8.529 5.509 8.989 1.00 93.56 183 GLU A CA 1
ATOM 1318 C C . GLU A 1 183 ? -9.204 4.660 7.910 1.00 93.56 183 GLU A C 1
ATOM 1320 O O . GLU A 1 183 ? -8.725 4.608 6.777 1.00 93.56 183 GLU A O 1
ATOM 1325 N N . LEU A 1 184 ? -10.372 4.083 8.201 1.00 94.38 184 LEU A N 1
ATOM 1326 C CA . LEU A 1 184 ? -11.212 3.438 7.191 1.00 94.38 184 LEU A CA 1
ATOM 1327 C C . LEU A 1 184 ? -11.705 4.436 6.136 1.00 94.38 184 LEU A C 1
ATOM 1329 O O . LEU A 1 184 ? -11.718 4.119 4.945 1.00 94.38 184 LEU A O 1
ATOM 1333 N N . THR A 1 185 ? -12.062 5.654 6.550 1.00 95.38 185 THR A N 1
ATOM 1334 C CA . THR A 1 185 ? -12.435 6.741 5.632 1.00 95.38 185 THR A CA 1
ATOM 1335 C C . THR A 1 185 ? -11.261 7.079 4.724 1.00 95.38 185 THR A C 1
ATOM 1337 O O . THR A 1 185 ? -11.416 7.126 3.505 1.00 95.38 185 THR A O 1
ATOM 1340 N N . ASN A 1 186 ? -10.067 7.231 5.296 1.00 94.44 186 ASN A N 1
ATOM 1341 C CA . ASN A 1 186 ? -8.838 7.452 4.546 1.00 94.44 186 ASN A CA 1
ATOM 1342 C C . ASN A 1 186 ? -8.583 6.329 3.533 1.00 94.44 186 ASN A C 1
ATOM 1344 O O . ASN A 1 186 ? -8.368 6.625 2.361 1.00 94.44 186 ASN A O 1
ATOM 1348 N N . LEU A 1 187 ? -8.688 5.058 3.934 1.00 95.12 187 LEU A N 1
ATOM 1349 C CA . LEU A 1 187 ? -8.547 3.919 3.022 1.00 95.12 187 LEU A CA 1
ATOM 1350 C C . LEU A 1 187 ? -9.547 4.002 1.858 1.00 95.12 187 LEU A C 1
ATOM 1352 O O . LEU A 1 187 ? -9.148 3.870 0.704 1.00 95.12 187 LEU A O 1
ATOM 1356 N N . LYS A 1 188 ? -10.826 4.288 2.125 1.00 95.75 188 LYS A N 1
ATOM 1357 C CA . LYS A 1 188 ? -11.859 4.456 1.084 1.00 95.75 188 LYS A CA 1
ATOM 1358 C C . LYS A 1 188 ? -11.564 5.628 0.143 1.00 95.75 188 LYS A C 1
ATOM 1360 O O . LYS A 1 188 ? -11.756 5.505 -1.064 1.00 95.75 188 LYS A O 1
ATOM 1365 N N . LEU A 1 189 ? -11.026 6.732 0.655 1.00 94.94 189 LEU A N 1
ATOM 1366 C CA . LEU A 1 189 ? -10.581 7.851 -0.178 1.00 94.94 189 LEU A CA 1
ATOM 1367 C C . LEU A 1 189 ? -9.371 7.473 -1.051 1.00 94.94 189 LEU A C 1
ATOM 1369 O O . LEU A 1 189 ? -9.301 7.895 -2.208 1.00 94.94 189 LEU A O 1
ATOM 1373 N N . VAL A 1 190 ? -8.449 6.639 -0.552 1.00 95.56 190 VAL A N 1
ATOM 1374 C CA . VAL A 1 190 ? -7.369 6.075 -1.381 1.00 95.56 190 VAL A CA 1
ATOM 1375 C C . VAL A 1 190 ? -7.956 5.187 -2.483 1.00 95.56 190 VAL A C 1
ATOM 1377 O O . VAL A 1 190 ? -7.554 5.326 -3.637 1.00 95.56 190 VAL A O 1
ATOM 1380 N N . ILE A 1 191 ? -8.947 4.344 -2.178 1.00 95.56 191 ILE A N 1
ATOM 1381 C CA . ILE A 1 191 ? -9.656 3.514 -3.171 1.00 95.56 191 ILE A CA 1
ATOM 1382 C C . ILE A 1 191 ? -10.287 4.385 -4.264 1.00 95.56 191 ILE A C 1
ATOM 138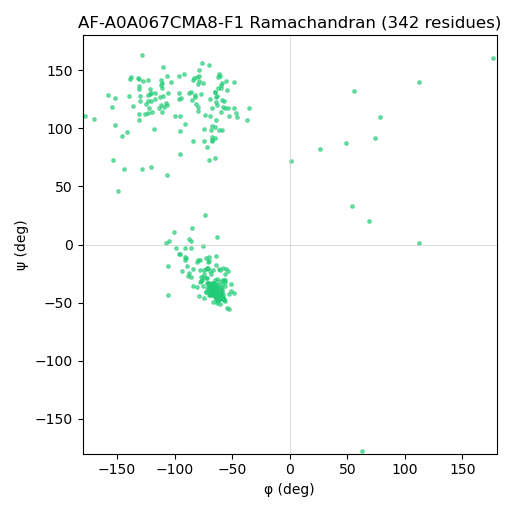4 O O . ILE A 1 191 ? -10.114 4.116 -5.455 1.00 95.56 191 ILE A O 1
ATOM 1388 N N . ASP A 1 192 ? -10.965 5.466 -3.885 1.00 95.38 192 ASP A N 1
ATOM 1389 C CA . ASP A 1 192 ? -11.533 6.421 -4.838 1.00 95.38 192 ASP A CA 1
ATOM 1390 C C . ASP A 1 192 ? -10.454 7.107 -5.686 1.00 95.38 192 ASP A C 1
ATOM 1392 O O . ASP A 1 192 ? -10.670 7.365 -6.875 1.00 95.38 192 ASP A O 1
ATOM 1396 N N . SER A 1 193 ? -9.277 7.370 -5.110 1.00 95.06 193 SER A N 1
ATOM 1397 C CA . SER A 1 193 ? -8.133 7.902 -5.855 1.00 95.06 193 SER A CA 1
ATOM 1398 C C . SER A 1 193 ? -7.625 6.906 -6.901 1.00 95.06 193 SER A C 1
ATOM 1400 O O . SER A 1 193 ? -7.371 7.310 -8.034 1.00 95.06 193 SER A O 1
ATOM 1402 N N . ILE A 1 194 ? -7.571 5.606 -6.578 1.00 95.25 194 ILE A N 1
ATOM 1403 C CA . ILE A 1 194 ? -7.184 4.541 -7.517 1.00 95.25 194 ILE A CA 1
ATOM 1404 C C . ILE A 1 194 ? -8.174 4.496 -8.682 1.00 95.25 194 ILE A C 1
ATOM 1406 O O . ILE A 1 194 ? -7.768 4.493 -9.843 1.00 95.25 194 ILE A O 1
ATOM 1410 N N . LYS A 1 195 ? -9.481 4.532 -8.392 1.00 95.44 195 LYS A N 1
ATOM 1411 C CA . LYS A 1 195 ? -10.538 4.508 -9.419 1.00 95.44 195 LYS A CA 1
ATOM 1412 C C . LYS A 1 195 ? -10.424 5.689 -10.399 1.00 95.44 195 LYS A C 1
ATOM 1414 O O . LYS A 1 195 ? -10.720 5.528 -11.586 1.00 95.44 195 LYS A O 1
ATOM 1419 N N . LYS A 1 196 ? -9.975 6.859 -9.924 1.00 94.44 196 LYS A N 1
ATOM 1420 C CA . LYS A 1 196 ? -9.869 8.110 -10.704 1.00 94.44 196 LYS A CA 1
ATOM 1421 C C . LYS A 1 196 ? -8.499 8.351 -11.356 1.00 94.44 196 LYS A C 1
ATOM 1423 O O . LYS A 1 196 ? -8.434 9.110 -12.320 1.00 94.44 196 LYS A O 1
ATOM 1428 N N . ALA A 1 197 ? -7.421 7.756 -10.849 1.00 93.69 197 ALA A N 1
ATOM 1429 C CA . ALA A 1 197 ? -6.048 8.030 -11.291 1.00 93.69 197 ALA A CA 1
ATOM 1430 C C . ALA A 1 197 ? -5.818 7.665 -12.755 1.00 93.69 197 ALA A C 1
ATOM 1432 O O . ALA A 1 197 ? -6.348 6.666 -13.189 1.00 93.69 197 ALA A O 1
ATOM 1433 N N . ASP A 1 198 ? -5.026 8.389 -13.542 1.00 92.56 198 ASP A N 1
ATOM 1434 C CA . ASP A 1 198 ? -4.784 8.041 -14.955 1.00 92.56 198 ASP A CA 1
ATOM 1435 C C . ASP A 1 198 ? -4.157 6.628 -15.121 1.00 92.56 198 ASP A C 1
ATOM 1437 O O . ASP A 1 198 ? -3.265 6.244 -14.370 1.00 92.56 198 ASP A O 1
ATOM 1441 N N . LYS A 1 199 ? -4.624 5.834 -16.102 1.00 91.81 199 LYS A N 1
ATOM 1442 C CA . LYS A 1 199 ? -4.062 4.499 -16.407 1.00 91.81 199 LYS A CA 1
ATOM 1443 C C . LYS A 1 199 ? -2.672 4.580 -17.043 1.00 91.81 199 LYS A C 1
ATOM 1445 O O . LYS A 1 199 ? -1.961 3.580 -17.065 1.00 91.81 199 LYS A O 1
ATOM 1450 N N . SER A 1 200 ? -2.315 5.735 -17.611 1.00 89.31 200 SER A N 1
ATOM 1451 C CA . SER A 1 200 ? -1.048 5.939 -18.319 1.00 89.31 200 SER A CA 1
ATOM 1452 C C . SER A 1 200 ? 0.144 6.207 -17.393 1.00 89.31 200 SER A C 1
ATOM 1454 O O . SER A 1 200 ? 1.291 6.118 -17.831 1.00 89.31 200 SER A O 1
ATOM 1456 N N . VAL A 1 201 ? -0.112 6.527 -16.121 1.00 92.19 201 VAL A N 1
ATOM 1457 C CA . VAL A 1 201 ? 0.917 6.903 -15.143 1.00 92.19 201 VAL A CA 1
ATOM 1458 C C . VAL A 1 201 ? 1.097 5.820 -14.091 1.00 92.19 201 VAL A C 1
ATOM 1460 O O . VAL A 1 201 ? 0.164 5.076 -13.785 1.00 92.19 201 VAL A O 1
ATOM 1463 N N . GLN A 1 202 ? 2.298 5.743 -13.513 1.00 91.12 202 GLN A N 1
ATOM 1464 C CA . GLN A 1 202 ? 2.532 4.822 -12.408 1.00 91.12 202 GLN A CA 1
ATOM 1465 C C . GLN A 1 202 ? 1.900 5.359 -11.123 1.00 91.12 202 GLN A C 1
ATOM 1467 O O . GLN A 1 202 ? 1.979 6.559 -10.852 1.00 91.12 202 GLN A O 1
ATOM 1472 N N . GLY A 1 203 ? 1.284 4.474 -10.343 1.00 93.12 203 GLY A N 1
ATOM 1473 C CA . GLY A 1 203 ? 0.633 4.811 -9.079 1.00 93.12 203 GLY A CA 1
ATOM 1474 C C . GLY A 1 203 ? 1.237 4.060 -7.895 1.00 93.12 203 GLY A C 1
ATOM 1475 O O . GLY A 1 203 ? 1.363 2.840 -7.954 1.00 93.12 203 GLY A O 1
ATOM 1476 N N . LEU A 1 204 ? 1.574 4.767 -6.817 1.00 93.00 204 LEU A N 1
ATOM 1477 C CA . LEU A 1 204 ? 1.886 4.196 -5.506 1.00 93.00 204 LEU A CA 1
ATOM 1478 C C . LEU A 1 204 ? 0.784 4.593 -4.521 1.00 93.00 204 LEU A C 1
ATOM 1480 O O . LEU A 1 204 ? 0.568 5.778 -4.283 1.00 93.00 204 LEU A O 1
ATOM 1484 N N . TYR A 1 205 ? 0.108 3.609 -3.941 1.00 95.06 205 TYR A N 1
ATOM 1485 C CA . TYR A 1 205 ? -1.010 3.810 -3.024 1.00 95.06 205 TYR A CA 1
ATOM 1486 C C . TYR A 1 205 ? -0.700 3.154 -1.696 1.00 95.06 205 TYR A C 1
ATOM 1488 O O . TYR A 1 205 ? -0.550 1.937 -1.629 1.00 95.06 205 TYR A O 1
ATOM 1496 N N . VAL A 1 206 ? -0.623 3.951 -0.642 1.00 92.94 206 VAL A N 1
ATOM 1497 C CA . VAL A 1 206 ? -0.320 3.485 0.705 1.00 92.94 206 VAL A CA 1
ATOM 1498 C C . VAL A 1 206 ? -1.461 3.863 1.633 1.00 92.94 206 VAL A C 1
ATOM 1500 O O . VAL A 1 206 ? -1.887 5.017 1.668 1.00 92.94 206 VAL A O 1
ATOM 1503 N N . ALA A 1 207 ? -1.952 2.885 2.382 1.00 93.94 207 ALA A N 1
ATOM 1504 C CA . ALA A 1 207 ? -2.942 3.073 3.426 1.00 93.94 207 ALA A CA 1
ATOM 1505 C C . ALA A 1 207 ? -2.474 2.377 4.707 1.00 93.94 207 ALA A C 1
ATOM 1507 O O . ALA A 1 207 ? -2.013 1.236 4.657 1.00 93.94 207 ALA A O 1
ATOM 1508 N N . SER A 1 208 ? -2.610 3.032 5.856 1.00 91.69 208 SER A N 1
ATOM 1509 C CA . SER A 1 208 ? -2.423 2.384 7.153 1.00 91.69 208 SER A CA 1
ATOM 1510 C C . SER A 1 208 ? -3.655 2.527 8.040 1.00 91.69 208 SER A C 1
ATOM 1512 O O . SER A 1 208 ? -4.336 3.553 8.033 1.00 91.69 208 SER A O 1
ATOM 1514 N N . ILE A 1 209 ? -3.946 1.451 8.766 1.00 91.12 209 ILE A N 1
ATOM 1515 C CA . ILE A 1 209 ? -4.971 1.359 9.800 1.00 91.12 209 ILE A CA 1
ATOM 1516 C C . ILE A 1 209 ? -4.236 1.004 11.085 1.00 91.12 209 ILE A C 1
ATOM 1518 O O . ILE A 1 209 ? -3.622 -0.062 11.186 1.00 91.12 209 ILE A O 1
ATOM 1522 N N . SER A 1 210 ? -4.258 1.927 12.031 1.00 84.81 210 SER A N 1
ATOM 1523 C CA . SER A 1 210 ? -3.568 1.829 13.299 1.00 84.81 210 SER A CA 1
ATOM 1524 C C . SER A 1 210 ? -4.399 1.035 14.304 1.00 84.81 210 SER A C 1
ATOM 1526 O O . SER A 1 210 ? -5.615 1.164 14.404 1.00 84.81 210 SER A O 1
ATOM 1528 N N . ASP A 1 211 ? -3.673 0.244 15.082 1.00 82.62 211 ASP A N 1
ATOM 1529 C CA . ASP A 1 211 ? -4.044 -0.394 16.337 1.00 82.62 211 ASP A CA 1
ATOM 1530 C C . ASP A 1 211 ? -5.538 -0.685 16.592 1.00 82.62 211 ASP A C 1
ATOM 1532 O O . ASP A 1 211 ? -6.215 -0.000 17.364 1.00 82.62 211 ASP A O 1
ATOM 1536 N N . LEU A 1 212 ? -6.024 -1.798 16.037 1.00 84.69 212 LEU A N 1
ATOM 1537 C CA . LEU A 1 212 ? -7.347 -2.336 16.368 1.00 84.69 212 LEU A CA 1
ATOM 1538 C C . LEU A 1 212 ? -7.428 -2.918 17.793 1.00 84.69 212 LEU A C 1
ATOM 1540 O O . LEU A 1 212 ? -8.528 -3.204 18.267 1.00 84.69 212 LEU A O 1
ATOM 1544 N N . SER A 1 213 ? -6.301 -3.084 18.498 1.00 83.00 213 SER A N 1
ATOM 1545 C CA . SER A 1 213 ? -6.287 -3.713 19.827 1.00 83.00 213 SER A CA 1
ATOM 1546 C C . SER A 1 213 ? -6.891 -2.826 20.922 1.00 83.00 213 SER A C 1
ATOM 1548 O O . SER A 1 213 ? -7.347 -3.337 21.944 1.00 83.00 213 SER A O 1
ATOM 1550 N N . GLY A 1 214 ? -6.973 -1.510 20.687 1.00 85.44 214 GLY A N 1
ATOM 1551 C CA . GLY A 1 214 ? -7.630 -0.554 21.585 1.00 85.44 214 GLY A CA 1
ATOM 1552 C C . GLY A 1 214 ? -9.163 -0.637 21.601 1.00 85.44 214 GLY A C 1
ATOM 1553 O O . GLY A 1 214 ? -9.797 -0.034 22.467 1.00 85.44 214 GLY A O 1
ATOM 1554 N N . LEU A 1 215 ? -9.775 -1.369 20.663 1.00 88.94 215 LEU A N 1
ATOM 1555 C CA . LEU A 1 215 ? -11.218 -1.623 20.638 1.00 88.94 215 LEU A CA 1
ATOM 1556 C C . LEU A 1 215 ? -11.600 -2.731 21.631 1.00 88.94 215 LEU A C 1
ATOM 1558 O O . LEU A 1 215 ? -10.845 -3.674 21.852 1.00 88.94 215 LEU A O 1
ATOM 1562 N N . ALA A 1 216 ? -12.821 -2.675 22.169 1.00 90.56 216 ALA A N 1
ATOM 1563 C CA . ALA A 1 216 ? -13.394 -3.797 22.915 1.00 90.56 216 ALA A CA 1
ATOM 1564 C C . ALA A 1 216 ? -13.506 -5.046 22.019 1.00 90.56 216 ALA A C 1
ATOM 1566 O O . ALA A 1 216 ? -13.827 -4.914 20.839 1.00 90.56 216 ALA A O 1
ATOM 1567 N N . ALA A 1 217 ? -13.303 -6.246 22.576 1.00 88.00 217 ALA A N 1
ATOM 1568 C CA . ALA A 1 217 ? -13.290 -7.506 21.819 1.00 88.00 217 ALA A CA 1
ATOM 1569 C C . ALA A 1 217 ? -14.530 -7.688 20.918 1.00 88.00 217 ALA A C 1
ATOM 1571 O O . ALA A 1 217 ? -14.405 -8.054 19.757 1.00 88.00 217 ALA A O 1
ATOM 1572 N N . GLU A 1 218 ? -15.713 -7.312 21.411 1.00 88.62 218 GLU A N 1
ATOM 1573 C CA . GLU A 1 218 ? -16.981 -7.373 20.665 1.00 88.62 218 GLU A CA 1
ATOM 1574 C C . GLU A 1 218 ? -17.006 -6.466 19.418 1.00 88.62 218 GLU A C 1
ATOM 1576 O O . GLU A 1 218 ? -17.670 -6.769 18.429 1.00 88.62 218 GLU A O 1
ATOM 1581 N N . LYS A 1 219 ? -16.273 -5.345 19.448 1.00 92.06 219 LYS A N 1
ATOM 1582 C CA . LYS A 1 219 ? -16.156 -4.390 18.333 1.00 92.06 219 LYS A CA 1
ATOM 1583 C C . LYS A 1 219 ? -15.027 -4.763 17.372 1.00 92.06 219 LYS A C 1
ATOM 1585 O O . LYS A 1 219 ? -15.069 -4.369 16.206 1.00 92.06 219 LYS A O 1
ATOM 1590 N N . GLN A 1 220 ? -14.022 -5.499 17.854 1.00 89.75 220 GLN A N 1
ATOM 1591 C CA . GLN A 1 220 ? -12.855 -5.882 17.062 1.00 89.75 220 GLN A CA 1
ATOM 1592 C C . GLN A 1 220 ? -13.246 -6.754 15.872 1.00 89.75 220 GLN A C 1
ATOM 1594 O O . GLN A 1 220 ? -12.772 -6.492 14.773 1.00 89.75 220 GLN A O 1
ATOM 1599 N N . ASP A 1 221 ? -14.135 -7.731 16.046 1.00 88.19 221 ASP A N 1
ATOM 1600 C CA . ASP A 1 221 ? -14.527 -8.625 14.948 1.00 88.19 221 ASP A CA 1
ATOM 1601 C C . ASP A 1 221 ? -15.262 -7.876 13.828 1.00 88.19 221 ASP A C 1
ATOM 1603 O O . ASP A 1 221 ? -14.953 -8.051 12.647 1.00 88.19 221 ASP A O 1
ATOM 1607 N N . ALA A 1 222 ? -16.168 -6.962 14.190 1.00 89.94 222 ALA A N 1
ATOM 1608 C CA . ALA A 1 222 ? -16.859 -6.104 13.230 1.00 89.94 222 ALA A CA 1
ATOM 1609 C C . ALA A 1 222 ? -15.884 -5.164 12.499 1.00 89.94 222 ALA A C 1
ATOM 1611 O O . ALA A 1 222 ? -15.941 -5.037 11.273 1.00 89.94 222 ALA A O 1
ATOM 1612 N N . ALA A 1 223 ? -14.949 -4.545 13.231 1.00 91.25 223 ALA A N 1
ATOM 1613 C CA . ALA A 1 223 ? -13.917 -3.699 12.641 1.00 91.25 223 ALA A CA 1
ATOM 1614 C C . ALA A 1 223 ? -13.015 -4.501 11.689 1.00 91.25 223 ALA A C 1
ATOM 1616 O O . ALA A 1 223 ? -12.823 -4.090 10.546 1.00 91.25 223 ALA A O 1
ATOM 1617 N N . LYS A 1 224 ? -12.531 -5.680 12.101 1.00 89.88 224 LYS A N 1
ATOM 1618 C CA . LYS A 1 224 ? -11.715 -6.578 11.268 1.00 89.88 224 LYS A CA 1
ATOM 1619 C C . LYS A 1 224 ? -12.444 -6.979 9.988 1.00 89.88 224 LYS A C 1
ATOM 1621 O O . LYS A 1 224 ? -11.834 -6.936 8.923 1.00 89.88 224 LYS A O 1
ATOM 1626 N N . ALA A 1 225 ? -13.736 -7.303 10.061 1.00 89.56 225 ALA A N 1
ATOM 1627 C CA . ALA A 1 225 ? -14.539 -7.644 8.887 1.00 89.56 225 ALA A CA 1
ATOM 1628 C C . ALA A 1 225 ? -14.649 -6.473 7.893 1.00 89.56 225 ALA A C 1
ATOM 1630 O O . ALA A 1 225 ? -14.454 -6.656 6.689 1.00 89.56 225 ALA A O 1
ATOM 1631 N N . VAL A 1 226 ? -14.893 -5.250 8.379 1.00 92.25 226 VAL A N 1
ATOM 1632 C CA . VAL A 1 226 ? -14.969 -4.055 7.518 1.00 92.25 226 VAL A CA 1
ATOM 1633 C C . VAL A 1 226 ? -13.606 -3.676 6.943 1.00 92.25 226 VAL A C 1
ATOM 1635 O O . VAL A 1 226 ? -13.519 -3.288 5.773 1.00 92.25 226 VAL A O 1
ATOM 1638 N N . VAL A 1 227 ? -12.532 -3.826 7.720 1.00 91.88 227 VAL A N 1
ATOM 1639 C CA . VAL A 1 227 ? -11.159 -3.644 7.236 1.00 91.88 227 VAL A CA 1
ATOM 1640 C C . VAL A 1 227 ? -10.847 -4.665 6.143 1.00 91.88 227 VAL A C 1
ATOM 1642 O O . VAL A 1 227 ? -10.394 -4.274 5.070 1.00 91.88 227 VAL A O 1
ATOM 1645 N N . ALA A 1 228 ? -11.153 -5.947 6.354 1.00 89.50 228 ALA A N 1
ATOM 1646 C CA . ALA A 1 228 ? -10.951 -6.999 5.360 1.00 89.50 228 ALA A CA 1
ATOM 1647 C C . ALA A 1 228 ? -11.723 -6.717 4.060 1.00 89.50 228 ALA A C 1
ATOM 1649 O O . ALA A 1 228 ? -11.138 -6.766 2.977 1.00 89.50 228 ALA A O 1
ATOM 1650 N N . SER A 1 229 ? -12.996 -6.322 4.164 1.00 91.00 229 SER A N 1
ATOM 1651 C CA . SER A 1 229 ? -13.816 -5.920 3.014 1.00 91.00 229 SER A CA 1
ATOM 1652 C C . SER A 1 229 ? -13.243 -4.693 2.291 1.00 91.00 229 SER A C 1
ATOM 1654 O O . SER A 1 229 ? -13.166 -4.665 1.063 1.00 91.00 229 SER A O 1
ATOM 1656 N N . SER A 1 230 ? -12.757 -3.693 3.028 1.00 92.75 230 SER A N 1
ATOM 1657 C CA . SER A 1 230 ? -12.141 -2.497 2.436 1.00 92.75 230 SER A CA 1
ATOM 1658 C C . SER A 1 230 ? -10.811 -2.816 1.745 1.00 92.75 230 SER A C 1
ATOM 1660 O O . SER A 1 230 ? -10.530 -2.288 0.673 1.00 92.75 230 SER A O 1
ATOM 1662 N N . VAL A 1 231 ? -10.014 -3.728 2.306 1.00 91.00 231 VAL A N 1
ATOM 1663 C CA . VAL A 1 231 ? -8.785 -4.247 1.687 1.00 91.00 231 VAL A CA 1
ATOM 1664 C C . VAL A 1 231 ? -9.096 -5.027 0.402 1.00 91.00 231 VAL A C 1
ATOM 1666 O O . VAL A 1 231 ? -8.347 -4.930 -0.571 1.00 91.00 231 VAL A O 1
ATOM 1669 N N . GLN A 1 232 ? -10.202 -5.772 0.362 1.00 90.25 232 GLN A N 1
ATOM 1670 C CA . GLN A 1 232 ? -10.675 -6.468 -0.840 1.00 90.25 232 GLN A CA 1
ATOM 1671 C C . GLN A 1 232 ? -11.181 -5.493 -1.915 1.00 90.25 232 GLN A C 1
ATOM 1673 O O . GLN A 1 232 ? -10.925 -5.684 -3.107 1.00 90.25 232 GLN A O 1
ATOM 1678 N N . GLU A 1 233 ? -11.847 -4.409 -1.523 1.00 92.75 233 GLU A N 1
ATOM 1679 C CA . GLU A 1 233 ? -12.229 -3.356 -2.466 1.00 92.75 233 GLU A CA 1
ATOM 1680 C C . GLU A 1 233 ? -10.995 -2.621 -3.012 1.00 92.75 233 GLU A C 1
ATOM 1682 O O . GLU A 1 233 ? -10.908 -2.375 -4.213 1.00 92.75 233 GLU A O 1
ATOM 1687 N N . PHE A 1 234 ? -10.002 -2.345 -2.163 1.00 92.81 234 PHE A N 1
ATOM 1688 C CA . PHE A 1 234 ? -8.714 -1.778 -2.569 1.00 92.81 234 PHE A CA 1
ATOM 1689 C C . PHE A 1 234 ? -7.994 -2.663 -3.587 1.00 92.81 234 PHE A C 1
ATOM 1691 O O . PHE A 1 234 ? -7.534 -2.185 -4.624 1.00 92.81 234 PHE A O 1
ATOM 1698 N N . GLN A 1 235 ? -7.964 -3.968 -3.318 1.00 89.75 235 GLN A N 1
ATOM 1699 C CA . GLN A 1 235 ? -7.488 -5.003 -4.234 1.00 89.75 235 GLN A CA 1
ATOM 1700 C C . GLN A 1 235 ? -8.171 -4.910 -5.600 1.00 89.75 235 GLN A C 1
ATOM 1702 O O . GLN A 1 235 ? -7.509 -4.775 -6.637 1.00 89.75 235 GLN A O 1
ATOM 1707 N N . THR A 1 236 ? -9.499 -4.943 -5.586 1.00 91.44 236 THR A N 1
ATOM 1708 C CA . THR A 1 236 ? -10.326 -4.926 -6.793 1.00 91.44 236 THR A CA 1
ATOM 1709 C C . THR A 1 236 ? -10.089 -3.652 -7.600 1.00 91.44 236 THR A C 1
ATOM 1711 O O . THR A 1 236 ? -9.790 -3.732 -8.789 1.00 91.44 236 THR A O 1
ATOM 1714 N N . ALA A 1 237 ? -10.085 -2.489 -6.944 1.00 93.81 237 ALA A N 1
ATOM 1715 C CA . ALA A 1 237 ? -9.835 -1.205 -7.591 1.00 93.81 237 ALA A CA 1
ATOM 1716 C C . ALA A 1 237 ? -8.455 -1.146 -8.269 1.00 93.81 237 ALA A C 1
ATOM 1718 O O . ALA A 1 237 ? -8.347 -0.673 -9.400 1.00 93.81 237 ALA A O 1
ATOM 1719 N N . LEU A 1 238 ? -7.402 -1.663 -7.622 1.00 91.69 238 LEU A N 1
ATOM 1720 C CA . LEU A 1 238 ? -6.056 -1.732 -8.209 1.00 91.69 238 LEU A CA 1
ATOM 1721 C C . LEU A 1 238 ? -6.019 -2.623 -9.453 1.00 91.69 238 LEU A C 1
ATOM 1723 O O . LEU A 1 238 ? -5.445 -2.228 -10.468 1.00 91.69 238 LEU A O 1
ATOM 1727 N N . LYS A 1 239 ? -6.648 -3.801 -9.384 1.00 89.62 239 LYS A N 1
ATOM 1728 C CA . LYS A 1 239 ? -6.680 -4.781 -10.481 1.00 89.62 239 LYS A CA 1
ATOM 1729 C C . LYS A 1 239 ? -7.501 -4.287 -11.675 1.00 89.62 239 LYS A C 1
ATOM 1731 O O . LYS A 1 239 ? -7.113 -4.510 -12.816 1.00 89.62 239 LYS A O 1
ATOM 1736 N N . GLU A 1 240 ? -8.615 -3.603 -11.430 1.00 92.69 240 GLU A N 1
ATOM 1737 C CA . GLU A 1 240 ? -9.438 -3.005 -12.488 1.00 92.69 240 GLU A CA 1
ATOM 1738 C C . GLU A 1 240 ? -8.756 -1.800 -13.141 1.00 92.69 240 GLU A C 1
ATOM 1740 O O . GLU A 1 240 ? -8.937 -1.536 -14.339 1.00 92.69 240 GLU A O 1
ATOM 1745 N N . ARG A 1 241 ? -7.974 -1.042 -12.360 1.00 93.88 241 ARG A N 1
ATOM 1746 C CA . ARG A 1 241 ? -7.315 0.158 -12.866 1.00 93.88 241 ARG A CA 1
ATOM 1747 C C . ARG A 1 241 ? -6.063 -0.154 -13.671 1.00 93.88 241 ARG A C 1
ATOM 1749 O O . ARG A 1 241 ? -5.888 0.438 -14.739 1.00 93.88 241 ARG A O 1
ATOM 1756 N N . TYR A 1 242 ? -5.229 -1.069 -13.186 1.00 89.69 242 TYR A N 1
ATOM 1757 C CA . TYR A 1 242 ? -3.905 -1.342 -13.733 1.00 89.69 242 TYR A CA 1
ATOM 1758 C C . TYR A 1 242 ? -3.798 -2.765 -14.274 1.00 89.69 242 TYR A C 1
ATOM 1760 O O . TYR A 1 242 ? -4.074 -3.731 -13.571 1.00 89.69 242 TYR A O 1
ATOM 1768 N N . THR A 1 243 ? -3.298 -2.902 -15.506 1.00 84.56 243 THR A N 1
ATOM 1769 C CA . THR A 1 243 ? -3.043 -4.213 -16.129 1.00 84.56 243 THR A CA 1
ATOM 1770 C C . THR A 1 243 ? -2.043 -5.041 -15.315 1.00 84.56 243 THR A C 1
ATOM 1772 O O . THR A 1 243 ? -2.242 -6.235 -15.103 1.00 84.56 243 THR A O 1
ATOM 1775 N N . ASN A 1 244 ? -0.993 -4.381 -14.815 1.00 82.69 244 ASN A N 1
ATOM 1776 C CA . ASN A 1 244 ? 0.016 -4.970 -13.941 1.00 82.69 244 ASN A CA 1
ATOM 1777 C C . ASN A 1 244 ? -0.022 -4.247 -12.590 1.00 82.69 244 ASN A C 1
ATOM 1779 O O . ASN A 1 244 ? 0.530 -3.151 -12.455 1.00 82.69 244 ASN A O 1
ATOM 1783 N N . ALA A 1 245 ? -0.684 -4.851 -11.610 1.00 84.81 245 ALA A N 1
ATOM 1784 C CA . ALA A 1 245 ? -0.802 -4.345 -10.253 1.00 84.81 245 ALA A CA 1
ATOM 1785 C C . ALA A 1 245 ? -0.016 -5.232 -9.276 1.00 84.81 245 ALA A C 1
ATOM 1787 O O . ALA A 1 245 ? -0.110 -6.464 -9.321 1.00 84.81 245 ALA A O 1
ATOM 1788 N N . GLY A 1 246 ? 0.741 -4.596 -8.387 1.00 82.12 246 GLY A N 1
ATOM 1789 C CA . GLY A 1 246 ? 1.290 -5.207 -7.182 1.00 82.12 246 GLY A CA 1
ATOM 1790 C C . GLY A 1 246 ? 0.528 -4.706 -5.961 1.00 82.12 246 GLY A C 1
ATOM 1791 O O . GLY A 1 246 ? 0.095 -3.557 -5.918 1.00 82.12 246 GLY A O 1
ATOM 1792 N N . LEU A 1 247 ? 0.346 -5.560 -4.968 1.00 82.69 247 LEU A N 1
ATOM 1793 C CA . LEU A 1 247 ? -0.237 -5.204 -3.687 1.00 82.69 247 LEU A CA 1
ATOM 1794 C C . LEU A 1 247 ? 0.530 -5.901 -2.579 1.00 82.69 247 LEU A C 1
ATOM 1796 O O . LEU A 1 247 ? 0.852 -7.075 -2.685 1.00 82.69 247 LEU A O 1
ATOM 1800 N N . GLN A 1 248 ? 0.709 -5.223 -1.462 1.00 80.38 248 GLN A N 1
ATOM 1801 C CA . GLN A 1 248 ? 1.179 -5.840 -0.241 1.00 80.38 248 GLN A CA 1
ATOM 1802 C C . GLN A 1 248 ? 0.266 -5.459 0.916 1.00 80.38 248 GLN A C 1
ATOM 1804 O O . GLN A 1 248 ? -0.015 -4.283 1.121 1.00 80.38 248 GLN A O 1
ATOM 1809 N N . VAL A 1 249 ? -0.213 -6.454 1.655 1.00 80.81 249 VAL A N 1
ATOM 1810 C CA . VAL A 1 249 ? -1.017 -6.275 2.865 1.00 80.81 249 VAL A CA 1
ATOM 1811 C C . VAL A 1 249 ? -0.199 -6.780 4.043 1.00 80.81 249 VAL A C 1
ATOM 1813 O O . VAL A 1 249 ? 0.161 -7.951 4.084 1.00 80.81 249 VAL A O 1
ATOM 1816 N N . LEU A 1 250 ? 0.125 -5.907 4.984 1.00 76.12 250 LEU A N 1
ATOM 1817 C CA . LEU A 1 250 ? 0.893 -6.225 6.177 1.00 76.12 250 LEU A CA 1
ATOM 1818 C C . LEU A 1 250 ? -0.066 -6.214 7.348 1.00 76.12 250 LEU A C 1
ATOM 1820 O O . LEU A 1 250 ? -0.680 -5.188 7.623 1.00 76.12 250 LEU A O 1
ATOM 1824 N N . THR A 1 251 ? -0.187 -7.341 8.034 1.00 78.44 251 THR A N 1
ATOM 1825 C CA . THR A 1 251 ? -0.939 -7.426 9.280 1.00 78.44 251 THR A CA 1
ATOM 1826 C C . THR A 1 251 ? 0.039 -7.557 10.433 1.00 78.44 251 THR A C 1
ATOM 1828 O O . THR A 1 251 ? 0.876 -8.455 10.464 1.00 78.44 251 THR A O 1
ATOM 1831 N N . LEU A 1 252 ? -0.032 -6.613 11.361 1.00 76.62 252 LEU A N 1
ATOM 1832 C CA . LEU A 1 252 ? 0.804 -6.574 12.549 1.00 76.62 252 LEU A CA 1
ATOM 1833 C C . LEU A 1 252 ? -0.059 -6.994 13.736 1.00 76.62 252 LEU A C 1
ATOM 1835 O O . LEU A 1 252 ? -1.168 -6.486 13.921 1.00 76.62 252 LEU A O 1
ATOM 1839 N N . SER A 1 253 ? 0.433 -7.928 14.548 1.00 73.81 253 SER A N 1
ATOM 1840 C CA . SER A 1 253 ? -0.267 -8.358 15.766 1.00 73.81 253 SER A CA 1
ATOM 1841 C C . SER A 1 253 ? -0.276 -7.277 16.846 1.00 73.81 253 SER A C 1
ATOM 1843 O O . SER A 1 253 ? -1.169 -7.269 17.691 1.00 73.81 253 SER A O 1
ATOM 1845 N N . GLN A 1 254 ? 0.669 -6.336 16.794 1.00 71.19 254 GLN A N 1
ATOM 1846 C CA . GLN A 1 254 ? 0.785 -5.221 17.729 1.00 71.19 254 GLN A CA 1
ATOM 1847 C C . GLN A 1 254 ? 0.895 -3.883 16.999 1.00 71.19 254 GLN A C 1
ATOM 1849 O O . GLN A 1 254 ? 1.198 -3.822 15.805 1.00 71.19 254 GLN A O 1
ATOM 1854 N N . LYS A 1 255 ? 0.657 -2.800 17.745 1.00 69.94 255 LYS A N 1
ATOM 1855 C CA . LYS A 1 255 ? 0.919 -1.441 17.283 1.00 69.94 255 LYS A CA 1
ATOM 1856 C C . LYS A 1 255 ? 2.396 -1.280 16.959 1.00 69.94 255 LYS A C 1
ATOM 1858 O O . LYS A 1 255 ? 3.258 -1.650 17.759 1.00 69.94 255 LYS A O 1
ATOM 1863 N N . MET A 1 256 ? 2.675 -0.657 15.824 1.00 66.50 256 MET A N 1
ATOM 1864 C CA . MET A 1 256 ? 4.035 -0.376 15.405 1.00 66.50 256 MET A CA 1
ATOM 1865 C C . MET A 1 256 ? 4.696 0.595 16.394 1.00 66.50 256 MET A C 1
ATOM 1867 O O . MET A 1 256 ? 4.368 1.783 16.454 1.00 66.50 256 MET A O 1
ATOM 1871 N N . LYS A 1 257 ? 5.627 0.091 17.208 1.00 61.22 257 LYS A N 1
ATOM 1872 C CA . LYS A 1 257 ? 6.467 0.925 18.069 1.00 61.22 257 LYS A CA 1
ATOM 1873 C C . LYS A 1 257 ? 7.731 1.269 17.301 1.00 61.22 257 LYS A C 1
ATOM 1875 O O . LYS A 1 257 ? 8.625 0.446 17.154 1.00 61.22 257 LYS A O 1
ATOM 1880 N N . ILE A 1 258 ? 7.798 2.500 16.806 1.00 59.12 258 ILE A N 1
ATOM 1881 C CA . ILE A 1 258 ? 9.049 3.044 16.281 1.00 59.12 258 ILE A CA 1
ATOM 1882 C C . ILE A 1 258 ? 9.931 3.359 17.490 1.00 59.12 258 ILE A C 1
ATOM 1884 O O . ILE A 1 258 ? 9.872 4.458 18.043 1.00 59.12 258 ILE A O 1
ATOM 1888 N N . ASP A 1 259 ? 10.722 2.386 17.935 1.00 52.47 259 ASP A N 1
ATOM 1889 C CA . ASP A 1 259 ? 11.796 2.668 18.877 1.00 52.47 259 ASP A CA 1
ATOM 1890 C C . ASP A 1 259 ? 12.931 3.357 18.108 1.00 52.47 259 ASP A C 1
ATOM 1892 O O . ASP A 1 259 ? 13.717 2.736 17.395 1.00 52.47 259 ASP A O 1
ATOM 1896 N N . MET A 1 260 ? 12.985 4.685 18.220 1.00 52.69 260 MET A N 1
ATOM 1897 C CA . MET A 1 260 ? 14.030 5.512 17.613 1.00 52.69 260 MET A CA 1
ATOM 1898 C C . MET A 1 260 ? 15.437 5.088 18.060 1.00 52.69 260 MET A C 1
ATOM 1900 O O . MET A 1 260 ? 16.388 5.244 17.291 1.00 52.69 260 MET A O 1
ATOM 1904 N N . VAL A 1 261 ? 15.591 4.551 19.276 1.00 57.06 261 VAL A N 1
ATOM 1905 C CA . VAL A 1 261 ? 16.882 4.098 19.8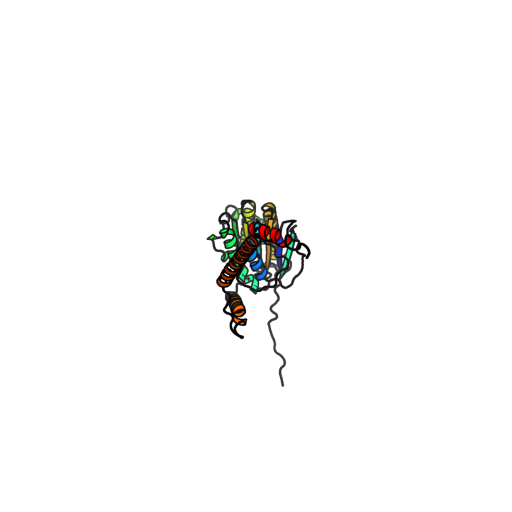04 1.00 57.06 261 VAL A CA 1
ATOM 1906 C C . VAL A 1 261 ? 17.282 2.793 19.128 1.00 57.06 261 VAL A C 1
ATOM 1908 O O . VAL A 1 261 ? 18.400 2.701 18.623 1.00 57.06 261 VAL A O 1
ATOM 1911 N N . GLU A 1 262 ? 16.370 1.831 19.015 1.00 53.50 262 GLU A N 1
ATOM 1912 C CA . GLU A 1 262 ? 16.624 0.560 18.325 1.00 53.50 262 GLU A CA 1
ATOM 1913 C C . GLU A 1 262 ? 16.803 0.746 16.810 1.00 53.50 262 GLU A C 1
ATOM 1915 O O . GLU A 1 262 ? 17.688 0.143 16.198 1.00 53.50 262 GLU A O 1
ATOM 1920 N N . LEU A 1 263 ? 16.047 1.662 16.198 1.00 51.03 263 LEU A N 1
ATOM 1921 C CA . LEU A 1 263 ? 16.233 2.059 14.804 1.00 51.03 263 LEU A CA 1
ATOM 1922 C C . LEU A 1 263 ? 17.607 2.712 14.606 1.00 51.03 263 LEU A C 1
ATOM 1924 O O . LEU A 1 263 ? 18.318 2.391 13.658 1.00 51.03 263 LEU A O 1
ATOM 1928 N N . SER A 1 264 ? 18.033 3.588 15.520 1.00 54.84 264 SER A N 1
ATOM 1929 C CA . SER A 1 264 ? 19.368 4.192 15.449 1.00 54.84 264 SER A CA 1
ATOM 1930 C C . SER A 1 264 ? 20.479 3.166 15.665 1.00 54.84 264 SER A C 1
ATOM 1932 O O . SER A 1 264 ? 21.499 3.247 14.989 1.00 54.84 264 SER A O 1
ATOM 1934 N N . ALA A 1 265 ? 20.273 2.177 16.539 1.00 54.56 265 ALA A N 1
ATOM 1935 C CA . ALA A 1 265 ? 21.227 1.115 16.820 1.00 54.56 265 ALA A CA 1
ATOM 1936 C C . ALA A 1 265 ? 21.321 0.121 15.661 1.00 54.56 265 ALA A C 1
ATOM 1938 O O . ALA A 1 265 ? 22.425 -0.254 15.293 1.00 54.56 265 ALA A O 1
ATOM 1939 N N . SER A 1 266 ? 20.206 -0.253 15.032 1.00 50.31 266 SER A N 1
ATOM 1940 C CA . SER A 1 266 ? 20.185 -1.113 13.841 1.00 50.31 266 SER A CA 1
ATOM 1941 C C . SER A 1 266 ? 20.732 -0.396 12.607 1.00 50.31 266 SER A C 1
ATOM 1943 O O . SER A 1 266 ? 21.499 -0.989 11.857 1.00 50.31 266 SER A O 1
ATOM 1945 N N . VAL A 1 267 ? 20.449 0.899 12.427 1.00 54.53 267 VAL A N 1
ATOM 1946 C CA . VAL A 1 267 ? 21.081 1.730 11.387 1.00 54.53 267 VAL A CA 1
ATOM 1947 C C . VAL A 1 267 ? 22.570 1.935 11.677 1.00 54.53 267 VAL A C 1
ATOM 1949 O O . VAL A 1 267 ? 23.381 1.896 10.754 1.00 54.53 267 VAL A O 1
ATOM 1952 N N . ALA A 1 268 ? 22.964 2.125 12.938 1.00 53.66 268 ALA A N 1
ATOM 1953 C CA . ALA A 1 268 ? 24.366 2.206 13.341 1.00 53.66 268 ALA A CA 1
ATOM 1954 C C . ALA A 1 268 ? 25.077 0.865 13.157 1.00 53.66 268 ALA A C 1
ATOM 1956 O O . ALA A 1 268 ? 26.205 0.864 12.684 1.00 53.66 268 ALA A O 1
ATOM 1957 N N . LEU A 1 269 ? 24.417 -0.256 13.448 1.00 51.62 269 LEU A N 1
ATOM 1958 C CA . LEU A 1 269 ? 24.918 -1.607 13.226 1.00 51.62 269 LEU A CA 1
ATOM 1959 C C . LEU A 1 269 ? 25.020 -1.899 11.729 1.00 51.62 269 LEU A C 1
ATOM 1961 O O . LEU A 1 269 ? 26.028 -2.430 11.300 1.00 51.62 269 LEU A O 1
ATOM 1965 N N . ALA A 1 270 ? 24.045 -1.497 10.912 1.00 50.69 270 ALA A N 1
ATOM 1966 C CA . ALA A 1 270 ? 24.104 -1.609 9.455 1.00 50.69 270 ALA A CA 1
ATOM 1967 C C . ALA A 1 270 ? 25.229 -0.741 8.879 1.00 50.69 270 ALA A C 1
ATOM 1969 O O . ALA A 1 270 ? 25.999 -1.203 8.041 1.00 50.69 270 ALA A O 1
ATOM 1970 N N . ARG A 1 271 ? 25.411 0.483 9.392 1.00 51.97 271 ARG A N 1
ATOM 1971 C CA . ARG A 1 271 ? 26.577 1.318 9.072 1.00 51.97 271 ARG A CA 1
ATOM 1972 C C . ARG A 1 271 ? 27.872 0.656 9.527 1.00 51.97 271 ARG A C 1
ATOM 1974 O O . ARG A 1 271 ? 28.817 0.608 8.752 1.00 51.97 271 ARG A O 1
ATOM 1981 N N . GLN A 1 272 ? 27.923 0.094 10.729 1.00 52.97 272 GLN A N 1
ATOM 1982 C CA . GLN A 1 272 ? 29.087 -0.618 11.252 1.00 52.97 272 GLN A CA 1
ATOM 1983 C C . GLN A 1 272 ? 29.368 -1.910 10.492 1.00 52.97 272 GLN A C 1
ATOM 1985 O O . GLN A 1 272 ? 30.529 -2.233 10.329 1.00 52.97 272 GLN A O 1
ATOM 1990 N N . LEU A 1 273 ? 28.358 -2.616 9.989 1.00 47.09 273 LEU A N 1
ATOM 1991 C CA . LEU A 1 273 ? 28.486 -3.805 9.150 1.00 47.09 273 LEU A CA 1
ATOM 1992 C C . LEU A 1 273 ? 28.899 -3.426 7.729 1.00 47.09 273 LEU A C 1
ATOM 1994 O O . LEU A 1 273 ? 29.719 -4.116 7.146 1.00 47.09 273 LEU A O 1
ATOM 1998 N N . SER A 1 274 ? 28.434 -2.295 7.193 1.00 48.56 274 SER A N 1
ATOM 1999 C CA . SER A 1 274 ? 28.955 -1.750 5.931 1.00 48.56 274 SER A CA 1
ATOM 2000 C C . SER A 1 274 ? 30.413 -1.287 6.079 1.00 48.56 274 SER A C 1
ATOM 2002 O O . SER A 1 274 ? 31.237 -1.503 5.194 1.00 48.56 274 SER A O 1
ATOM 2004 N N . LEU A 1 275 ? 30.771 -0.742 7.247 1.00 47.16 275 LEU A N 1
ATOM 2005 C CA . LEU A 1 275 ? 32.136 -0.364 7.600 1.00 47.16 275 LEU A CA 1
ATOM 2006 C C . LEU A 1 275 ? 33.000 -1.581 7.960 1.00 47.16 275 LEU A C 1
ATOM 2008 O O . LEU A 1 275 ? 34.192 -1.541 7.691 1.00 47.16 275 LEU A O 1
ATOM 2012 N N . SER A 1 276 ? 32.445 -2.662 8.521 1.00 39.75 276 SER A N 1
ATOM 2013 C CA . SER A 1 276 ? 33.176 -3.879 8.911 1.00 39.75 276 SER A CA 1
ATOM 2014 C C . SER A 1 276 ? 33.278 -4.904 7.786 1.00 39.75 276 SER A C 1
ATOM 2016 O O . SER A 1 276 ? 34.278 -5.610 7.713 1.00 39.75 276 SER A O 1
ATOM 2018 N N . ALA A 1 277 ? 32.342 -4.922 6.840 1.00 46.56 277 ALA A N 1
ATOM 2019 C CA . ALA A 1 277 ? 32.540 -5.538 5.531 1.00 46.56 277 ALA A CA 1
ATOM 2020 C C . ALA A 1 277 ? 33.703 -4.855 4.789 1.00 46.56 277 ALA A C 1
ATOM 2022 O O . ALA A 1 277 ? 34.472 -5.524 4.107 1.00 46.56 277 ALA A O 1
ATOM 2023 N N . ASN A 1 278 ? 33.913 -3.554 5.026 1.00 39.81 278 ASN A N 1
ATOM 2024 C CA . ASN A 1 278 ? 35.132 -2.848 4.625 1.00 39.81 278 ASN A CA 1
ATOM 2025 C C . ASN A 1 278 ? 36.338 -3.109 5.558 1.00 39.81 278 ASN A C 1
ATOM 2027 O O . ASN A 1 278 ? 37.476 -3.120 5.094 1.00 39.81 278 ASN A O 1
ATOM 2031 N N . ALA A 1 279 ? 36.133 -3.325 6.864 1.00 42.41 279 ALA A N 1
ATOM 2032 C CA . ALA A 1 279 ? 37.217 -3.459 7.850 1.00 42.41 279 ALA A CA 1
ATOM 2033 C C . ALA A 1 279 ? 37.713 -4.900 8.075 1.00 42.41 279 ALA A C 1
ATOM 2035 O O . ALA A 1 279 ? 38.791 -5.091 8.631 1.00 42.41 279 ALA A O 1
ATOM 2036 N N . THR A 1 280 ? 37.002 -5.930 7.617 1.00 37.69 280 THR A N 1
ATOM 2037 C CA . THR A 1 280 ? 37.465 -7.333 7.687 1.00 37.69 280 THR A CA 1
ATOM 2038 C C . THR A 1 280 ? 38.547 -7.661 6.652 1.00 37.69 280 THR A C 1
ATOM 2040 O O . THR A 1 280 ? 39.131 -8.740 6.694 1.00 37.69 280 THR A O 1
ATOM 2043 N N . VAL A 1 281 ? 38.925 -6.692 5.812 1.00 44.03 281 VAL A N 1
ATOM 2044 C CA . VAL A 1 281 ? 40.127 -6.740 4.959 1.00 44.03 281 VAL A CA 1
ATOM 2045 C C . VAL A 1 281 ? 41.359 -6.133 5.667 1.00 44.03 281 VAL A C 1
ATOM 2047 O O . VAL A 1 281 ? 42.474 -6.183 5.154 1.00 44.03 281 VAL A O 1
ATOM 2050 N N . ALA A 1 282 ? 41.219 -5.598 6.887 1.00 41.16 282 ALA A N 1
ATOM 2051 C CA . ALA A 1 282 ? 42.274 -4.813 7.536 1.00 41.16 282 ALA A CA 1
ATOM 2052 C C . ALA A 1 282 ? 43.339 -5.619 8.307 1.00 41.16 282 ALA A C 1
ATOM 2054 O O . ALA A 1 282 ? 44.109 -5.028 9.058 1.00 41.16 282 ALA A O 1
ATOM 2055 N N . ASN A 1 283 ? 43.443 -6.942 8.134 1.00 44.19 283 ASN A N 1
ATOM 2056 C CA . ASN A 1 283 ? 44.551 -7.702 8.729 1.00 44.19 283 ASN A CA 1
ATOM 2057 C C . ASN A 1 283 ? 45.039 -8.855 7.844 1.00 44.19 283 ASN A C 1
ATOM 2059 O O . ASN A 1 283 ? 44.938 -10.028 8.198 1.00 44.19 283 ASN A O 1
ATOM 2063 N N . LYS A 1 284 ? 45.593 -8.492 6.682 1.00 42.06 284 LYS A N 1
ATOM 2064 C CA . LYS A 1 284 ? 46.834 -9.043 6.101 1.00 42.06 284 LYS A CA 1
ATOM 2065 C C . LYS A 1 284 ? 47.122 -8.296 4.793 1.00 42.06 284 LYS A C 1
ATOM 2067 O O . LYS A 1 284 ? 46.382 -8.447 3.833 1.00 42.06 284 LYS A O 1
ATOM 2072 N N . THR A 1 285 ? 48.188 -7.485 4.798 1.00 46.00 285 THR A N 1
ATOM 2073 C CA . THR A 1 285 ? 48.811 -6.830 3.623 1.00 46.00 285 THR A CA 1
ATOM 2074 C C . THR A 1 285 ? 47.830 -6.102 2.695 1.00 46.00 285 THR A C 1
ATOM 2076 O O . THR A 1 285 ? 47.327 -6.662 1.728 1.00 46.00 285 THR A O 1
ATOM 2079 N N . ALA A 1 286 ? 47.574 -4.835 3.029 1.00 39.69 286 ALA A N 1
ATOM 2080 C CA . ALA A 1 286 ? 46.564 -3.967 2.435 1.00 39.69 286 ALA A CA 1
ATOM 2081 C C . ALA A 1 286 ? 46.632 -3.874 0.897 1.00 39.69 286 ALA A C 1
ATOM 2083 O O . ALA A 1 286 ? 47.520 -3.231 0.337 1.00 39.69 286 ALA A O 1
ATOM 2084 N N . ALA A 1 287 ? 45.629 -4.450 0.232 1.00 50.81 287 ALA A N 1
ATOM 2085 C CA . ALA A 1 287 ? 45.169 -3.970 -1.063 1.00 50.81 287 ALA A CA 1
ATOM 2086 C C . ALA A 1 287 ? 44.325 -2.708 -0.820 1.00 50.81 287 ALA A C 1
ATOM 2088 O O . ALA A 1 287 ? 43.454 -2.701 0.051 1.00 50.81 287 ALA A O 1
ATOM 2089 N N . ALA A 1 288 ? 44.620 -1.629 -1.544 1.00 53.44 288 ALA A N 1
ATOM 2090 C CA . ALA A 1 288 ? 43.884 -0.375 -1.439 1.00 53.44 288 ALA A CA 1
ATOM 2091 C C . ALA A 1 288 ? 42.374 -0.603 -1.678 1.00 53.44 288 ALA A C 1
ATOM 2093 O O . ALA A 1 288 ? 42.015 -1.409 -2.542 1.00 53.44 288 ALA A O 1
ATOM 2094 N N . PRO A 1 289 ? 41.487 0.078 -0.926 1.00 49.84 289 PRO A N 1
ATOM 2095 C CA . PRO A 1 289 ? 40.046 -0.094 -1.064 1.00 49.84 289 PRO A CA 1
ATOM 2096 C C . PRO A 1 289 ? 39.605 0.233 -2.497 1.00 49.84 289 PRO A C 1
ATOM 2098 O O . PRO A 1 289 ? 39.884 1.314 -3.015 1.00 49.84 289 PRO A O 1
ATOM 2101 N N . LEU A 1 290 ? 38.928 -0.722 -3.141 1.00 53.62 290 LEU A N 1
ATOM 2102 C CA . LEU A 1 290 ? 38.331 -0.573 -4.469 1.00 53.62 290 LEU A CA 1
ATOM 2103 C C . LEU A 1 290 ? 37.209 0.469 -4.402 1.00 53.62 290 LEU A C 1
ATOM 2105 O O . LEU A 1 290 ? 36.111 0.188 -3.925 1.00 53.62 290 LEU A O 1
ATOM 2109 N N . THR A 1 291 ? 37.494 1.687 -4.854 1.00 72.12 291 THR A N 1
ATOM 2110 C CA . THR A 1 291 ? 36.485 2.733 -5.026 1.00 72.12 291 THR A CA 1
ATOM 2111 C C . THR A 1 291 ? 35.653 2.452 -6.282 1.00 72.12 291 THR A C 1
ATOM 2113 O O . THR A 1 291 ? 36.100 1.777 -7.210 1.00 72.12 291 THR A O 1
ATOM 2116 N N . ILE A 1 292 ? 34.429 2.987 -6.336 1.00 67.81 292 ILE A N 1
ATOM 2117 C CA . ILE A 1 292 ? 33.581 2.940 -7.546 1.00 67.81 292 ILE A CA 1
ATOM 2118 C C . ILE A 1 292 ? 34.323 3.556 -8.745 1.00 67.81 292 ILE A C 1
ATOM 2120 O O . ILE A 1 292 ? 34.187 3.097 -9.877 1.00 67.81 292 ILE A O 1
ATOM 2124 N N . GLU A 1 293 ? 35.163 4.549 -8.470 1.00 73.06 293 GLU A N 1
ATOM 2125 C CA . GLU A 1 293 ? 36.043 5.185 -9.442 1.00 73.06 293 GLU A CA 1
ATOM 2126 C C . GLU A 1 293 ? 37.102 4.213 -9.982 1.00 73.06 293 GLU A C 1
ATOM 2128 O O . GLU A 1 293 ? 37.241 4.108 -11.196 1.00 73.06 293 GLU A O 1
ATOM 2133 N N . ASN A 1 294 ? 37.719 3.380 -9.133 1.00 69.81 294 ASN A N 1
ATOM 2134 C CA . ASN A 1 294 ? 38.657 2.338 -9.574 1.00 69.81 294 ASN A CA 1
ATOM 2135 C C . ASN A 1 294 ? 37.984 1.282 -10.469 1.00 69.81 294 ASN A C 1
ATOM 2137 O O . ASN A 1 294 ? 38.613 0.755 -11.384 1.00 69.81 294 ASN A O 1
ATOM 2141 N N . ILE A 1 295 ? 36.709 0.953 -10.223 1.00 75.81 295 ILE A N 1
ATOM 2142 C CA . ILE A 1 295 ? 35.955 0.003 -11.063 1.00 75.81 295 ILE A CA 1
ATOM 2143 C C . ILE A 1 295 ? 35.664 0.621 -12.434 1.00 75.81 295 ILE A C 1
ATOM 2145 O O . ILE A 1 295 ? 35.825 -0.047 -13.458 1.00 75.81 295 ILE A O 1
ATOM 2149 N N . ALA A 1 296 ? 35.259 1.893 -12.467 1.00 78.88 296 ALA A N 1
ATOM 2150 C CA . ALA A 1 296 ? 35.023 2.616 -13.712 1.00 78.88 296 ALA A CA 1
ATOM 2151 C C . ALA A 1 296 ? 36.322 2.793 -14.517 1.00 78.88 296 ALA A C 1
ATOM 2153 O O . ALA A 1 296 ? 36.346 2.520 -15.718 1.00 78.88 296 ALA A O 1
ATOM 2154 N N . GLU A 1 297 ? 37.413 3.169 -13.852 1.00 80.25 297 GLU A N 1
ATOM 2155 C CA . GLU A 1 297 ? 38.738 3.309 -14.455 1.00 80.25 297 GLU A CA 1
ATOM 2156 C C . GLU A 1 297 ? 39.238 1.972 -15.014 1.00 80.25 297 GLU A C 1
ATOM 2158 O O . GLU A 1 297 ? 39.684 1.905 -16.161 1.00 80.25 297 GLU A O 1
ATOM 2163 N N . TYR A 1 298 ? 39.058 0.877 -14.267 1.00 84.50 298 TYR A N 1
ATOM 2164 C CA . TYR A 1 298 ? 39.411 -0.461 -14.736 1.00 84.50 298 TYR A CA 1
ATOM 2165 C C . TYR A 1 298 ? 38.631 -0.864 -15.992 1.00 84.50 298 TYR A C 1
ATOM 2167 O O . TYR A 1 298 ? 39.225 -1.379 -16.937 1.00 84.50 298 TYR A O 1
ATOM 2175 N N . GLN A 1 299 ? 37.320 -0.607 -16.043 1.00 86.88 299 GLN A N 1
ATOM 2176 C CA . GLN A 1 299 ? 36.508 -0.903 -17.229 1.00 86.88 299 GLN A CA 1
ATOM 2177 C C . GLN A 1 299 ? 36.987 -0.107 -18.449 1.00 86.88 299 GLN A C 1
ATOM 2179 O O . GLN A 1 299 ? 37.132 -0.670 -19.533 1.00 86.88 299 GLN A O 1
ATOM 2184 N N . ILE A 1 300 ? 37.292 1.181 -18.280 1.00 89.88 300 ILE A N 1
ATOM 2185 C CA . ILE A 1 300 ? 37.783 2.026 -19.375 1.00 89.88 300 ILE A CA 1
ATOM 2186 C C . ILE A 1 300 ? 39.139 1.521 -19.883 1.00 89.88 300 ILE A C 1
ATOM 2188 O O . ILE A 1 300 ? 39.316 1.351 -21.092 1.00 89.88 300 ILE A O 1
ATOM 2192 N N . ILE A 1 301 ? 40.085 1.227 -18.987 1.00 91.06 301 ILE A N 1
ATOM 2193 C CA . ILE A 1 301 ? 41.410 0.710 -19.360 1.00 91.06 301 ILE A CA 1
ATOM 2194 C C . ILE A 1 301 ? 41.291 -0.661 -20.038 1.00 91.06 301 ILE A C 1
ATOM 2196 O O . ILE A 1 301 ? 41.934 -0.905 -21.059 1.00 91.06 301 ILE A O 1
ATOM 2200 N N . LEU A 1 302 ? 40.436 -1.547 -19.524 1.00 92.50 302 LEU A N 1
ATOM 2201 C CA . LEU A 1 302 ? 40.247 -2.881 -20.087 1.00 92.50 302 LEU A CA 1
ATOM 2202 C C . LEU A 1 302 ? 39.688 -2.810 -21.511 1.00 92.50 302 LEU A C 1
ATOM 2204 O O . LEU A 1 302 ? 40.262 -3.400 -22.426 1.00 92.50 302 LEU A O 1
ATOM 2208 N N . TRP A 1 303 ? 38.608 -2.056 -21.730 1.00 94.25 303 TRP A N 1
ATOM 2209 C CA . TRP A 1 303 ? 37.995 -1.966 -23.057 1.00 94.25 303 TRP A CA 1
ATOM 2210 C C . TRP A 1 303 ? 38.878 -1.228 -24.065 1.00 94.25 303 TRP A C 1
ATOM 2212 O O . TRP A 1 303 ? 38.953 -1.641 -25.223 1.00 94.25 303 TRP A O 1
ATOM 2222 N N . THR A 1 304 ? 39.610 -0.194 -23.642 1.00 93.44 304 THR A N 1
ATOM 2223 C CA . THR A 1 304 ? 40.570 0.497 -24.521 1.00 93.44 304 THR A CA 1
ATOM 2224 C C . THR A 1 304 ? 41.746 -0.401 -24.908 1.00 93.44 304 THR A C 1
ATOM 2226 O O . THR A 1 304 ? 42.111 -0.435 -26.084 1.00 93.44 304 THR A O 1
ATOM 2229 N N . ALA A 1 305 ? 42.286 -1.192 -23.975 1.00 94.38 305 ALA A N 1
ATOM 2230 C CA . ALA A 1 305 ? 43.350 -2.154 -24.262 1.00 94.38 305 ALA A CA 1
ATOM 2231 C C . ALA A 1 305 ? 42.888 -3.257 -25.228 1.00 94.38 305 ALA A C 1
ATOM 2233 O O . ALA A 1 305 ? 43.612 -3.597 -26.164 1.00 94.38 305 ALA A O 1
ATOM 2234 N N . VAL A 1 306 ? 41.668 -3.777 -25.048 1.00 95.75 306 VAL A N 1
ATOM 2235 C CA . VAL A 1 306 ? 41.076 -4.777 -25.954 1.00 95.75 306 VAL A CA 1
ATOM 2236 C C . VAL A 1 306 ? 40.914 -4.210 -27.364 1.00 95.75 306 VAL A C 1
ATOM 2238 O O . VAL A 1 306 ? 41.328 -4.853 -28.328 1.00 95.75 306 VAL A O 1
ATOM 2241 N N . ILE A 1 307 ? 40.370 -2.997 -27.504 1.00 95.25 307 ILE A N 1
ATOM 2242 C CA . ILE A 1 307 ? 40.220 -2.342 -28.813 1.00 95.25 307 ILE A CA 1
ATOM 2243 C C . ILE A 1 307 ? 41.586 -2.149 -29.476 1.00 95.25 307 ILE A C 1
ATOM 2245 O O . ILE A 1 307 ? 41.742 -2.453 -30.658 1.00 95.25 307 ILE A O 1
ATOM 2249 N N . LEU A 1 308 ? 42.587 -1.692 -28.721 1.00 95.31 308 LEU A N 1
ATOM 2250 C CA . LEU A 1 308 ? 43.929 -1.467 -29.247 1.00 95.31 308 LEU A CA 1
ATOM 2251 C C . LEU A 1 308 ? 44.569 -2.774 -29.732 1.00 95.31 308 LEU A C 1
ATOM 2253 O O . LEU A 1 308 ? 45.092 -2.813 -30.844 1.00 95.31 308 LEU A O 1
ATOM 2257 N N . ALA A 1 309 ? 44.439 -3.860 -28.965 1.00 95.50 309 ALA A N 1
ATOM 2258 C CA . ALA A 1 309 ? 44.920 -5.181 -29.363 1.00 95.50 309 ALA A CA 1
ATOM 2259 C C . ALA A 1 309 ? 44.253 -5.677 -30.658 1.00 95.50 309 ALA A C 1
ATOM 2261 O O . ALA A 1 309 ? 44.938 -6.180 -31.551 1.00 95.50 309 ALA A O 1
ATOM 2262 N N . VAL A 1 310 ? 42.937 -5.487 -30.798 1.00 96.94 310 VAL A N 1
ATOM 2263 C CA . VAL A 1 310 ? 42.199 -5.849 -32.019 1.00 96.94 310 VAL A CA 1
ATOM 2264 C C . VAL A 1 310 ? 42.676 -5.024 -33.217 1.00 96.94 310 VAL A C 1
ATOM 2266 O O . VAL A 1 310 ? 42.926 -5.588 -34.281 1.00 96.94 310 VAL A O 1
ATOM 2269 N N . VAL A 1 311 ? 42.864 -3.711 -33.058 1.00 97.12 311 VAL A N 1
ATOM 2270 C C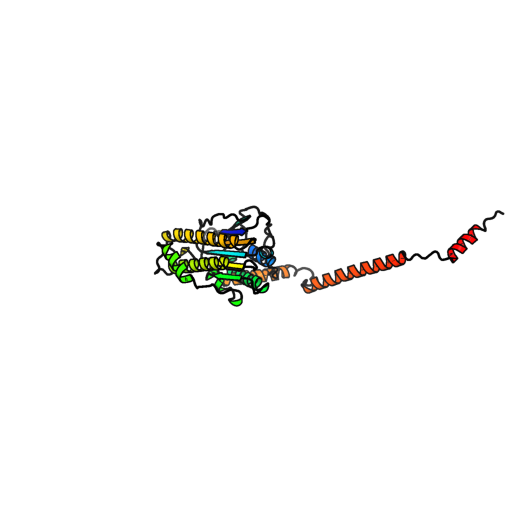A . VAL A 1 311 ? 43.365 -2.836 -34.132 1.00 97.12 311 VAL A CA 1
ATOM 2271 C C . VAL A 1 311 ? 44.779 -3.234 -34.559 1.00 97.12 311 VAL A C 1
ATOM 2273 O O . VAL A 1 311 ? 45.048 -3.331 -35.756 1.00 97.12 311 VAL A O 1
ATOM 2276 N N . THR A 1 312 ? 45.678 -3.521 -33.613 1.00 96.12 312 THR A N 1
ATOM 2277 C CA . THR A 1 312 ? 47.036 -3.990 -33.929 1.00 96.12 312 THR A CA 1
ATOM 2278 C C . THR A 1 312 ? 47.010 -5.339 -34.644 1.00 96.12 312 THR A C 1
ATOM 2280 O O . THR A 1 312 ? 47.712 -5.519 -35.637 1.00 96.12 312 THR A O 1
ATOM 2283 N N . PHE A 1 313 ? 46.172 -6.274 -34.191 1.00 96.31 313 PHE A N 1
ATOM 2284 C CA . PHE A 1 313 ? 46.022 -7.576 -34.836 1.00 96.31 313 PHE A CA 1
ATOM 2285 C C . PHE A 1 313 ? 45.509 -7.453 -36.277 1.00 96.31 313 PHE A C 1
ATOM 2287 O O . PHE A 1 313 ? 46.035 -8.105 -37.182 1.00 96.31 313 PHE A O 1
ATOM 2294 N N . LEU A 1 314 ? 44.525 -6.581 -36.513 1.00 95.69 314 LEU A N 1
ATOM 2295 C CA . LEU A 1 314 ? 44.029 -6.289 -37.858 1.00 95.69 314 LEU A CA 1
ATOM 2296 C C . LEU A 1 314 ? 45.117 -5.658 -38.733 1.00 95.69 314 LEU A C 1
ATOM 2298 O O . LEU A 1 314 ? 45.292 -6.083 -39.871 1.00 95.69 314 LEU A O 1
ATOM 2302 N N . ALA A 1 315 ? 45.893 -4.709 -38.205 1.0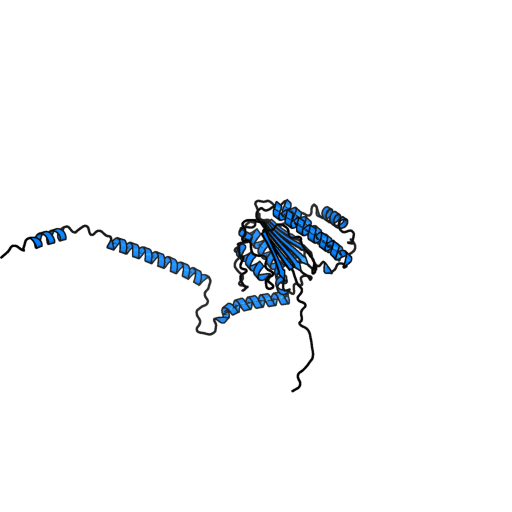0 96.75 315 ALA A N 1
ATOM 2303 C CA . ALA A 1 315 ? 46.998 -4.095 -38.938 1.00 96.75 315 ALA A CA 1
ATOM 2304 C C . ALA A 1 315 ? 48.068 -5.125 -39.343 1.00 96.75 315 ALA A C 1
ATOM 2306 O O . ALA A 1 315 ? 48.506 -5.135 -40.492 1.00 96.75 315 ALA A O 1
ATOM 2307 N N . ILE A 1 316 ? 48.443 -6.036 -38.437 1.00 95.81 316 ILE A N 1
ATOM 2308 C CA . ILE A 1 316 ? 49.377 -7.132 -38.738 1.00 95.81 316 ILE A CA 1
ATOM 2309 C C . ILE A 1 316 ? 48.783 -8.066 -39.792 1.00 95.81 316 ILE A C 1
ATOM 2311 O O . ILE A 1 316 ? 49.470 -8.426 -40.741 1.00 95.81 316 ILE A O 1
ATOM 2315 N N . SER A 1 317 ? 47.503 -8.420 -39.669 1.00 93.25 317 SER A N 1
ATOM 2316 C CA . SER A 1 317 ? 46.823 -9.282 -40.641 1.00 93.25 317 SER A CA 1
ATOM 2317 C C . SER A 1 317 ? 46.813 -8.660 -42.039 1.00 93.25 317 SER A C 1
ATOM 2319 O O . SER A 1 317 ? 47.032 -9.365 -43.020 1.00 93.25 317 SER A O 1
ATOM 2321 N N . VAL A 1 318 ? 46.632 -7.339 -42.137 1.00 94.56 318 VAL A N 1
ATOM 2322 C CA . VAL A 1 318 ? 46.720 -6.599 -43.405 1.00 94.56 318 VAL A CA 1
ATOM 2323 C C . VAL A 1 318 ? 48.153 -6.557 -43.936 1.00 94.56 318 VAL A C 1
ATOM 2325 O O . VAL A 1 318 ? 48.342 -6.731 -45.133 1.00 94.56 318 VAL A O 1
ATOM 2328 N N . LEU A 1 319 ? 49.167 -6.381 -43.083 1.00 93.69 319 LEU A N 1
ATOM 2329 C CA . LEU A 1 319 ? 50.574 -6.410 -43.505 1.00 93.69 319 LEU A CA 1
ATOM 2330 C C . LEU A 1 319 ? 51.014 -7.804 -43.977 1.00 93.69 319 LEU A C 1
ATOM 2332 O O . LEU A 1 319 ? 51.714 -7.918 -44.978 1.00 93.69 319 LEU A O 1
ATOM 2336 N N . CYS A 1 320 ? 50.584 -8.866 -43.294 1.00 88.62 320 CYS A N 1
ATOM 2337 C CA . CYS A 1 320 ? 50.841 -10.249 -43.704 1.00 88.62 320 CYS A CA 1
ATOM 2338 C C . CYS A 1 320 ? 50.041 -10.642 -44.952 1.00 88.62 320 CYS A C 1
ATOM 2340 O O . CYS A 1 320 ? 50.512 -11.445 -45.751 1.00 88.62 320 CYS A O 1
ATOM 2342 N N . GLY A 1 321 ? 48.837 -10.087 -45.106 1.00 86.19 321 GLY A N 1
ATOM 2343 C CA . GLY A 1 321 ? 47.978 -10.257 -46.275 1.00 86.19 321 GLY A CA 1
ATOM 2344 C C . GLY A 1 321 ? 48.275 -9.274 -47.403 1.00 86.19 321 GLY A C 1
ATOM 2345 O O . GLY A 1 321 ? 47.556 -9.274 -48.401 1.00 86.19 321 GLY A O 1
ATOM 2346 N N . MET A 1 322 ? 49.299 -8.428 -47.257 1.00 84.94 322 MET A N 1
ATOM 2347 C CA . MET A 1 322 ? 49.731 -7.541 -48.320 1.00 84.94 322 MET A CA 1
ATOM 2348 C C . MET A 1 322 ? 50.312 -8.439 -49.402 1.00 84.94 322 MET A C 1
ATOM 2350 O O . MET A 1 322 ? 51.404 -8.986 -49.250 1.00 84.94 322 MET A O 1
ATOM 2354 N N . ASP A 1 323 ? 49.519 -8.654 -50.451 1.00 77.88 323 ASP A N 1
ATOM 2355 C CA . ASP A 1 323 ? 49.919 -9.420 -51.616 1.00 77.88 323 ASP A CA 1
ATOM 2356 C C . ASP A 1 323 ? 51.148 -8.720 -52.190 1.00 77.88 323 ASP A C 1
ATOM 2358 O O . ASP A 1 323 ? 51.057 -7.671 -52.837 1.00 77.88 323 ASP A O 1
ATOM 2362 N N . ALA A 1 324 ? 52.323 -9.251 -51.846 1.00 66.44 324 ALA A N 1
ATOM 2363 C CA . ALA A 1 324 ? 53.594 -8.888 -52.437 1.00 66.44 324 ALA A CA 1
ATOM 2364 C C . ALA A 1 324 ? 53.551 -9.440 -53.856 1.00 66.44 324 ALA A C 1
ATOM 2366 O O . ALA A 1 324 ? 54.134 -10.483 -54.161 1.00 66.44 324 ALA A O 1
ATOM 2367 N N . ASN A 1 325 ? 52.745 -8.760 -54.669 1.00 62.88 325 ASN A N 1
ATOM 2368 C CA . ASN A 1 325 ? 52.411 -9.085 -56.033 1.00 62.88 325 ASN A CA 1
ATOM 2369 C C . ASN A 1 325 ? 53.728 -9.443 -56.708 1.00 62.88 325 ASN A C 1
ATOM 2371 O O . ASN A 1 325 ? 54.614 -8.590 -56.769 1.00 62.88 325 ASN A O 1
ATOM 2375 N N . ARG A 1 326 ? 53.888 -10.738 -57.025 1.00 59.09 326 ARG A N 1
ATOM 2376 C CA . ARG A 1 326 ? 55.182 -11.397 -57.251 1.00 59.09 326 ARG A CA 1
ATOM 2377 C C . ARG A 1 326 ? 56.139 -10.457 -57.956 1.00 59.09 326 ARG A C 1
ATOM 2379 O O . ARG A 1 326 ? 55.976 -10.189 -59.145 1.00 59.09 326 ARG A O 1
ATOM 2386 N N . ASP A 1 327 ? 57.111 -9.970 -57.195 1.00 62.41 327 ASP A N 1
ATOM 2387 C CA . ASP A 1 327 ? 58.073 -9.004 -57.685 1.00 62.41 327 ASP A CA 1
ATOM 2388 C C . ASP A 1 327 ? 58.699 -9.583 -58.958 1.00 62.41 327 ASP A C 1
ATOM 2390 O O . ASP A 1 327 ? 59.256 -10.686 -58.952 1.00 62.41 327 ASP A O 1
ATOM 2394 N N . SER A 1 328 ? 58.499 -8.907 -60.088 1.00 65.50 328 SER A N 1
ATOM 2395 C CA . SER A 1 328 ? 58.819 -9.429 -61.427 1.00 65.50 328 SER A CA 1
ATOM 2396 C C . SER A 1 328 ? 60.289 -9.875 -61.567 1.00 65.50 328 SER A C 1
ATOM 2398 O O . SER A 1 328 ? 60.614 -10.751 -62.372 1.00 65.50 328 SER A O 1
ATOM 2400 N N . LEU A 1 329 ? 61.163 -9.361 -60.696 1.00 63.41 329 LEU A N 1
ATOM 2401 C CA . LEU A 1 329 ? 62.561 -9.761 -60.531 1.00 63.41 329 LEU A CA 1
ATOM 2402 C C . LEU A 1 329 ? 62.761 -11.173 -59.946 1.00 63.41 329 LEU A C 1
ATOM 2404 O O . LEU A 1 329 ? 63.689 -11.873 -60.356 1.00 63.41 329 LEU A O 1
ATOM 2408 N N . LEU A 1 330 ? 61.898 -11.641 -59.037 1.00 60.62 330 LEU A N 1
ATOM 2409 C CA . LEU A 1 330 ? 61.948 -13.018 -58.518 1.00 60.62 330 LEU A CA 1
ATOM 2410 C C . LEU A 1 330 ? 61.530 -14.030 -59.590 1.00 60.62 330 LEU A C 1
ATOM 2412 O O . LEU A 1 330 ? 62.118 -15.107 -59.677 1.00 60.62 330 LEU A O 1
ATOM 2416 N N . TYR A 1 331 ? 60.582 -13.665 -60.456 1.00 65.25 331 TYR A N 1
ATOM 2417 C CA . TYR A 1 331 ? 60.186 -14.505 -61.590 1.00 65.25 331 TYR A CA 1
ATOM 2418 C C . TYR A 1 331 ? 61.330 -14.667 -62.608 1.00 65.25 331 TYR A C 1
ATOM 2420 O O . TYR A 1 331 ? 61.578 -15.771 -63.096 1.00 65.25 331 TYR A O 1
ATOM 2428 N N . ALA A 1 332 ? 62.092 -13.598 -62.866 1.00 67.12 332 ALA A N 1
ATOM 2429 C CA . ALA A 1 332 ? 63.270 -13.637 -63.737 1.00 67.12 332 ALA A CA 1
ATOM 2430 C C . ALA A 1 332 ? 64.412 -14.511 -63.178 1.00 67.12 332 ALA A C 1
ATOM 2432 O O . ALA A 1 332 ? 65.102 -15.191 -63.943 1.00 67.12 332 ALA A O 1
ATOM 2433 N N . LYS A 1 333 ? 64.591 -14.555 -61.849 1.00 65.50 333 LYS A N 1
ATOM 2434 C CA . LYS A 1 333 ? 65.608 -15.397 -61.196 1.00 65.50 333 LYS A CA 1
ATOM 2435 C C . LYS A 1 333 ? 65.290 -16.896 -61.288 1.00 65.50 333 LYS A C 1
ATOM 2437 O O . LYS A 1 333 ? 66.188 -17.689 -61.547 1.00 65.50 333 LYS A O 1
ATOM 2442 N N . PHE A 1 334 ? 64.023 -17.295 -61.153 1.00 64.88 334 PHE A N 1
ATOM 2443 C CA . PHE A 1 334 ? 63.641 -18.710 -61.298 1.00 64.88 334 PHE A CA 1
ATOM 2444 C C . PHE A 1 334 ? 63.620 -19.186 -62.758 1.00 64.88 334 PHE A C 1
ATOM 2446 O O . PHE A 1 334 ? 63.886 -20.358 -63.020 1.00 64.88 334 PHE A O 1
ATOM 2453 N N . LEU A 1 335 ? 63.372 -18.289 -63.719 1.00 63.31 335 LEU A N 1
ATOM 2454 C CA . LEU A 1 335 ? 63.485 -18.605 -65.149 1.00 63.31 335 LEU A CA 1
ATOM 2455 C C . LEU A 1 335 ? 64.941 -18.756 -65.621 1.00 63.31 335 LEU A C 1
ATOM 2457 O O . LEU A 1 335 ? 65.198 -19.513 -66.554 1.00 63.31 335 LEU A O 1
ATOM 2461 N N . THR A 1 336 ? 65.900 -18.077 -64.988 1.00 61.19 336 THR A N 1
ATOM 2462 C CA . THR A 1 336 ? 67.319 -18.163 -65.374 1.00 61.19 336 THR A CA 1
ATOM 2463 C C . THR A 1 336 ? 68.038 -19.365 -64.750 1.00 61.19 336 THR A C 1
ATOM 2465 O O . THR A 1 336 ? 68.832 -20.005 -65.443 1.00 61.19 336 THR A O 1
ATOM 2468 N N . ASP A 1 337 ? 67.704 -19.756 -63.514 1.00 55.41 337 ASP A N 1
ATOM 2469 C CA . ASP A 1 337 ? 68.345 -20.887 -62.810 1.00 55.41 337 ASP A CA 1
ATOM 2470 C C . ASP A 1 337 ? 67.942 -22.267 -63.378 1.00 55.41 337 ASP A C 1
ATOM 2472 O O . ASP A 1 337 ? 68.736 -23.206 -63.422 1.00 55.41 337 ASP A O 1
ATOM 2476 N N . ALA A 1 338 ? 66.737 -22.384 -63.947 1.00 58.25 338 ALA A N 1
ATOM 2477 C CA . ALA A 1 338 ? 66.306 -23.599 -64.645 1.00 58.25 338 ALA A CA 1
ATOM 2478 C C . ALA A 1 338 ? 67.037 -23.837 -65.986 1.00 58.25 338 ALA A C 1
ATOM 2480 O O . ALA A 1 338 ? 66.975 -24.941 -66.528 1.00 58.25 338 ALA A O 1
ATOM 2481 N N . SER A 1 339 ? 67.736 -22.831 -66.531 1.00 58.59 339 SER A N 1
ATOM 2482 C CA . SER A 1 339 ? 68.390 -22.936 -67.845 1.00 58.59 339 SER A CA 1
ATOM 2483 C C . SER A 1 339 ? 69.836 -23.448 -67.804 1.00 58.59 339 SER A C 1
ATOM 2485 O O . SER A 1 339 ? 70.360 -23.826 -68.850 1.00 58.59 339 SER A O 1
ATOM 2487 N N . ASN A 1 340 ? 70.469 -23.529 -66.624 1.00 56.28 340 ASN A N 1
ATOM 2488 C CA . ASN A 1 340 ? 71.898 -23.857 -66.504 1.00 56.28 340 ASN A CA 1
ATOM 2489 C C . ASN A 1 340 ? 72.206 -25.312 -66.112 1.00 56.28 340 ASN A C 1
ATOM 2491 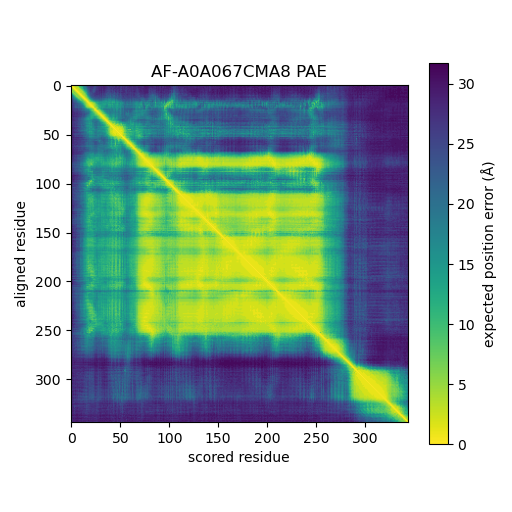O O . ASN A 1 340 ? 73.352 -25.652 -65.836 1.00 56.28 340 ASN A O 1
ATOM 2495 N N . ARG A 1 341 ? 71.206 -26.202 -66.134 1.00 56.03 341 ARG A N 1
ATOM 2496 C CA . ARG A 1 341 ? 71.403 -27.651 -65.977 1.00 56.03 341 ARG A CA 1
ATOM 2497 C C . ARG A 1 341 ? 71.207 -28.362 -67.318 1.00 56.03 341 ARG A C 1
ATOM 2499 O O . ARG A 1 341 ? 70.315 -29.189 -67.474 1.00 56.03 341 ARG A O 1
ATOM 2506 N N . LYS A 1 342 ? 72.024 -28.001 -68.312 1.00 56.59 342 LYS A N 1
ATOM 2507 C CA . LYS A 1 342 ? 72.291 -28.871 -69.464 1.00 56.59 342 LYS A CA 1
ATOM 2508 C C . LYS A 1 342 ? 73.556 -29.663 -69.163 1.00 56.59 342 LYS A C 1
ATOM 2510 O O . LYS A 1 342 ? 74.567 -29.079 -68.802 1.00 56.59 342 LYS A O 1
ATOM 2515 N N . ASN A 1 343 ? 73.411 -30.976 -69.280 1.00 52.59 343 ASN A N 1
ATOM 2516 C CA . ASN A 1 343 ? 74.453 -31.993 -69.263 1.00 52.59 343 ASN A CA 1
ATOM 2517 C C . ASN A 1 343 ? 75.753 -31.516 -69.933 1.00 52.59 343 ASN A C 1
ATOM 2519 O O . ASN A 1 343 ? 75.729 -31.219 -71.127 1.00 52.59 343 ASN A O 1
ATOM 2523 N N . ASP A 1 344 ? 76.833 -31.450 -69.157 1.00 45.56 344 ASP A N 1
ATOM 2524 C CA . ASP A 1 344 ? 78.088 -32.194 -69.362 1.00 45.56 344 ASP A CA 1
ATOM 2525 C C . ASP A 1 344 ? 78.939 -32.136 -68.082 1.00 45.56 344 ASP A C 1
ATOM 2527 O O . ASP A 1 344 ? 79.020 -31.047 -67.464 1.00 45.56 344 ASP A O 1
#

Radius of gyration: 32.38 Å; Cα contacts (8 Å, |Δi|>4): 464; chains: 1; bounding box: 102×49×113 Å

Sequence (344 aa):
MKAFVILSAIAALVASSDVVVKYSAPNLVKGAEGRSGKADVLSLTRHAMESLALPEAVVPVEPLAVSADLFKHTAGYGFVVVEGAGEGFASEKADYAFQKTMDLQEASTGQLPHLVSVLAQGVKGKNAKNVVVCAGDSVCGSVDKKFTDVLSTTNAASVEASLWSALPALQSTSPADQLVVRELTNLKLVIDSIKKADKSVQGLYVASISDLSGLAAEKQDAAKAVVASSVQEFQTALKERYTNAGLQVLTLSQKMKIDMVELSASVALARQLSLSANATVANKTAAAPLTIENIAEYQIILWTAVILAVVTFLAISVLCGMDANRDSLLYAKFLTDASNRKND

pLDDT: mean 70.2, std 22.21, range [24.36, 97.12]

Solvent-accessible surface area (backbone atoms only — not comparable to full-atom values): 19756 Å² total; per-residue (Å²): 144,86,88,83,90,78,89,79,88,85,78,71,76,81,59,64,16,48,28,38,40,35,29,54,40,93,85,55,85,70,57,78,79,63,90,51,94,79,51,55,52,62,54,54,49,49,48,52,34,58,22,63,71,46,87,79,78,78,70,95,66,84,80,65,95,76,80,68,57,53,58,74,63,32,40,25,38,39,38,39,40,36,21,19,58,44,93,80,71,72,64,76,89,63,98,39,57,35,66,40,61,29,52,44,57,73,81,43,58,58,48,49,24,59,47,53,28,52,51,30,46,52,50,34,70,76,35,78,79,30,48,24,40,63,36,33,71,88,40,40,70,66,35,58,68,93,42,41,52,84,77,77,62,90,54,47,71,61,47,37,53,51,49,54,68,74,37,75,82,55,46,90,86,40,69,62,44,43,49,50,48,51,29,52,33,41,42,52,46,50,36,53,45,46,69,67,50,67,76,92,38,45,34,41,41,37,32,30,37,75,43,43,62,78,46,57,75,86,45,33,58,60,49,50,52,52,50,39,52,50,52,50,49,41,50,49,34,42,54,74,50,21,84,29,20,38,35,34,40,36,38,28,43,51,61,87,70,71,49,66,66,59,51,48,48,51,50,46,46,45,50,47,46,52,49,38,71,60,48,75,59,74,84,68,83,81,73,78,82,85,44,74,64,55,54,53,51,49,51,53,54,50,54,52,51,52,52,49,52,52,52,50,51,50,52,50,52,49,61,75,62,50,75,72,68,74,55,69,67,61,56,53,52,60,61,54,63,70,66,73,79,66,92,128

Mean predicted aligned error: 16.69 Å

Secondary structure (DSSP, 8-state):
-----------------EEEEEE--TTS--PPP---S---HHHHHHHHHHHTT--------PPPS----HHHH-SEEEEEEEES--TT------S-SEEEEEEPPHHHHTTHHHHHHHHHHHHHHH-TTSEEEEE-HHHHTTS-GGGSPPP--TTHHHHHHHHHHH-TTS-TT-HHHHHHHHHHHHHHHHHHHHHHS-TTS-EEEEEEE--GGGS-HHHHHHHHHHHHHHHHHHHHHHHHH-SSEEEEEEEESS-----HHHHHHHHHHHHHHHHHHHHTTSSSS-PPP--HHHHHHHHHHHHHHHHHHHHHHHHHHHHHT------HHHHHHHHHHTTS----

InterPro domains:
  IPR012493 Renin receptor-like [PTHR13351] (4-336)

Foldseek 3Di:
DDDDDDDDDDPPPLQFWKKKKFKADPPQPQDDADADADDFLVQVLQLLCVLLVHPDPDDDDDHDPRRDSQQVQWQEEAEEEEFQLAPPLDLDPDPGSDIYIYGYDLLRLLCQLVSLQVNLCSQCVVPVLAAEAAEDCQRPVSHPPSSHDDQDCVCLVVQLVVVCVQQVVADPVDPLSVLLSNLLSSLVSLLVCLLVRAQVHRYYGYGYGFHLPPDDPVSSVSSSVSVSVSVVSSVVSQVVSYVIYIYMYIYGSHGRDNPVVSNVVVVVVSVVVVVVVVVVQVPDDDDDDCDPVNVVVVVVVVVVVVVVVVVVVVVVVCVVVVCPVPDVVVVVVVVVVVPPPDDD

Organism: Saprolegnia parasitica (strain CBS 223.65) (NCBI:txid695850)

Nearest PDB structures (foldseek):
  7oix-assembly1_B  TM=2.936E-01  e=8.345E+00  Homo sapiens